Protein AF-A0A4D9CPM8-F1 (afdb_monomer_lite)

InterPro domains:
  IPR004125 Signal recognition particle, SRP54 subunit, M-domain [PF02978] (71-171)
  IPR036891 Signal recognition particle, SRP54 subunit, M-domain superfamily [G3DSA:1.10.260.30] (51-169)
  IPR036891 Signal recognition particle, SRP54 subunit, M-domain superfamily [SSF47446] (56-167)

Secondary structure (DSSP, 8-state):
----------------------------------PPP-----HHHHHHHHHHHHHHHHHHHHHHHHHHHHHHH-S---HHHHHHHHHSTT-THHHHHTTSTTSPP--HHHHHHHHHHHHHTS-HHHHH-GGG--HHHHHHHHHHHT--HHHHHHHHHHHHHHHHHHHHHHHHHHTTPPPPSSHHHHHHHHHH-TTS--HHHHHHHHHHHHHHHHT----

Sequence (219 aa):
MPQGHNMSLMLSLRCNIRTSLLFNRPHLLTQLATAPPLVRHSTVWRVVQNAIQERRASKEEEQFQAELARLASMTRYDLRNFKEAVDKPGNSWFSWVNKVPGVRSMPEVQVGERYRKILGAFTEEELAHPEKIKSREKQRVATQSGESIQEINLLLGLYENSQALHKWVRRRVADKKEMPKTQSECQVLMMGDPAGVSVGAMQQKQQKRALKKGNRLPF

Organism: NCBI:txid1027361

Foldseek 3Di:
DDDDDDDDDDDDDDDDDDDDDDDDDDDDPPPPPPPDPPPCPDPVNVVVVVVVVVVVQVVLLVLVVVVLVVLQPDPDAFLVNVLVLLVDPPRCLLVVLCVPPPDPNDDSVVLSVLLNLLSVQDDPVCRRPVVPCDDVNLVSSCVRSVHDSVSVVSSVVSSVVVRLLSVQSNVCVVVVHDDDSDPVSSVVVQCPDPPGPHPVVVVVVVVVVVVVVVPPPDD

pLDDT: mean 74.13, std 18.56, range [30.02, 97.0]

Structure (mmCIF, N/CA/C/O backbone):
data_AF-A0A4D9CPM8-F1
#
_entry.id   AF-A0A4D9CPM8-F1
#
loop_
_atom_site.group_PDB
_atom_site.id
_atom_site.type_symbol
_atom_site.label_atom_id
_atom_site.label_alt_id
_atom_site.label_comp_id
_atom_site.label_asym_id
_atom_site.label_entity_id
_atom_site.label_seq_id
_atom_site.pdbx_PDB_ins_code
_atom_site.Cartn_x
_atom_site.Cartn_y
_atom_site.Cartn_z
_atom_site.occupancy
_atom_site.B_iso_or_equiv
_atom_site.auth_seq_id
_atom_site.auth_comp_id
_atom_site.auth_asym_id
_atom_site.auth_atom_id
_atom_site.pdbx_PDB_model_num
ATOM 1 N N . MET A 1 1 ? 3.406 60.486 63.558 1.00 30.02 1 MET A N 1
ATOM 2 C CA . MET A 1 1 ? 4.659 59.762 63.254 1.00 30.02 1 MET A CA 1
ATOM 3 C C . MET A 1 1 ? 4.405 58.869 62.042 1.00 30.02 1 MET A C 1
ATOM 5 O O . MET A 1 1 ? 3.299 58.354 61.947 1.00 30.02 1 MET A O 1
ATOM 9 N N . PRO A 1 2 ? 5.346 58.830 61.086 1.00 54.66 2 PRO A N 1
ATOM 10 C CA . PRO A 1 2 ? 5.147 58.634 59.641 1.00 54.66 2 PRO A CA 1
ATOM 11 C C . PRO A 1 2 ? 5.378 57.146 59.265 1.00 54.66 2 PRO A C 1
ATOM 13 O O . PRO A 1 2 ? 5.575 56.346 60.167 1.00 54.66 2 PRO A O 1
ATOM 16 N N . GLN A 1 3 ? 5.319 56.617 58.041 1.00 47.12 3 GLN A N 1
ATOM 17 C CA . GLN A 1 3 ? 5.868 56.964 56.718 1.00 47.12 3 GLN A CA 1
ATOM 18 C C . GLN A 1 3 ? 5.138 56.041 55.700 1.00 47.12 3 GLN A C 1
ATOM 20 O O . GLN A 1 3 ? 4.682 54.975 56.092 1.00 47.12 3 GLN A O 1
ATOM 25 N N . GLY A 1 4 ? 4.964 56.297 54.406 1.00 44.66 4 GLY A N 1
ATOM 26 C CA . GLY A 1 4 ? 5.545 57.272 53.498 1.00 44.66 4 GLY A CA 1
ATOM 27 C C . GLY A 1 4 ? 5.849 56.586 52.154 1.00 44.66 4 GLY A C 1
ATOM 28 O O . GLY A 1 4 ? 6.493 55.545 52.159 1.00 44.66 4 GLY A O 1
ATOM 29 N N . HIS A 1 5 ? 5.463 57.258 51.056 1.00 49.66 5 HIS A N 1
ATOM 30 C CA . HIS A 1 5 ? 6.074 57.214 49.710 1.00 49.66 5 HIS A CA 1
ATOM 31 C C . HIS A 1 5 ? 5.817 55.953 48.863 1.00 49.66 5 HIS A C 1
ATOM 33 O O . HIS A 1 5 ? 5.781 54.848 49.376 1.00 49.66 5 HIS A O 1
ATOM 39 N N . ASN A 1 6 ? 5.690 55.970 47.537 1.00 45.69 6 ASN A N 1
ATOM 40 C CA . ASN A 1 6 ? 5.734 56.935 46.420 1.00 45.69 6 ASN A CA 1
ATOM 41 C C . ASN A 1 6 ? 5.470 56.036 45.172 1.00 45.69 6 ASN A C 1
ATOM 43 O O . ASN A 1 6 ? 5.743 54.844 45.244 1.00 45.69 6 ASN A O 1
ATOM 47 N N . MET A 1 7 ? 5.039 56.419 43.972 1.00 43.75 7 MET A N 1
ATOM 48 C CA . MET A 1 7 ? 4.692 57.672 43.310 1.00 43.75 7 MET A CA 1
ATOM 49 C C . MET A 1 7 ? 4.151 57.311 41.912 1.00 43.75 7 MET A C 1
ATOM 51 O O . MET A 1 7 ? 4.668 56.403 41.271 1.00 43.75 7 MET A O 1
ATOM 55 N N . SER A 1 8 ? 3.170 58.100 41.466 1.00 44.22 8 SER A N 1
ATOM 56 C CA . SER A 1 8 ? 3.025 58.723 40.135 1.00 44.22 8 SER A CA 1
ATOM 57 C C . SER A 1 8 ? 2.973 57.823 38.890 1.00 44.22 8 SER A C 1
ATOM 59 O O . SER A 1 8 ? 3.970 57.241 38.483 1.00 44.22 8 SER A O 1
ATOM 61 N N . LEU A 1 9 ? 1.806 57.636 38.255 1.00 41.62 9 LEU A N 1
ATOM 62 C CA . LEU A 1 9 ? 1.112 58.592 37.357 1.00 41.62 9 LEU A CA 1
ATOM 63 C C . LEU A 1 9 ? 2.018 59.030 36.192 1.00 41.62 9 LEU A C 1
ATOM 65 O O . LEU A 1 9 ? 2.990 59.744 36.400 1.00 41.62 9 LEU A O 1
ATOM 69 N N . MET A 1 10 ? 1.827 58.474 34.992 1.00 42.19 10 MET A N 1
ATOM 70 C CA . MET A 1 10 ? 0.771 58.775 34.001 1.00 42.19 10 MET A CA 1
ATOM 71 C C . MET A 1 10 ? 1.206 59.851 32.990 1.00 42.19 10 MET A C 1
ATOM 73 O O . MET A 1 10 ? 1.758 60.881 33.349 1.00 42.19 10 MET A O 1
ATOM 77 N N . LEU A 1 11 ? 0.793 59.596 31.743 1.00 38.25 11 LEU A N 1
ATOM 78 C CA . LEU A 1 11 ? 0.485 60.554 30.671 1.00 38.25 11 LEU A CA 1
ATOM 79 C C . LEU A 1 11 ? 1.642 61.115 29.819 1.00 38.25 11 LEU A C 1
ATOM 81 O O . LEU A 1 11 ? 2.151 62.208 30.012 1.00 38.25 11 LEU A O 1
ATOM 85 N N . SER A 1 12 ? 1.966 60.354 28.772 1.00 40.72 12 SER A N 1
ATOM 86 C CA . SER A 1 12 ? 1.540 60.631 27.387 1.00 40.72 12 SER A CA 1
ATOM 87 C C . SER A 1 12 ? 1.539 62.084 26.857 1.00 40.72 12 SER A C 1
ATOM 89 O O . SER A 1 12 ? 0.665 62.877 27.193 1.00 40.72 12 SER A O 1
ATOM 91 N N . LEU A 1 13 ? 2.364 62.264 25.811 1.00 42.62 13 LEU A N 1
ATOM 92 C CA . LEU A 1 13 ? 2.165 63.059 24.581 1.00 42.62 13 LEU A CA 1
ATOM 93 C C . LEU A 1 13 ? 2.026 64.592 24.697 1.00 42.62 13 LEU A C 1
ATOM 95 O O . LEU A 1 13 ? 0.961 65.102 25.027 1.00 42.62 13 LEU A O 1
ATOM 99 N N . ARG A 1 14 ? 3.006 65.321 24.133 1.00 36.75 14 ARG A N 1
ATOM 100 C CA . ARG A 1 14 ? 2.835 66.069 22.866 1.00 36.75 14 ARG A CA 1
ATOM 101 C C . ARG A 1 14 ? 4.127 66.736 22.365 1.00 36.75 14 ARG A C 1
ATOM 103 O O . ARG A 1 14 ? 5.020 67.099 23.115 1.00 36.75 14 ARG A O 1
ATOM 110 N N . CYS A 1 15 ? 4.147 66.837 21.040 1.00 40.94 15 CYS A N 1
ATOM 111 C CA . CYS A 1 15 ? 5.115 67.396 20.102 1.00 40.94 15 CYS A CA 1
ATOM 112 C C . CYS A 1 15 ? 5.534 68.852 20.391 1.00 40.94 15 CYS A C 1
ATOM 114 O O . CYS A 1 15 ? 4.666 69.662 20.707 1.00 40.94 15 CYS A O 1
ATOM 116 N N . ASN A 1 16 ? 6.801 69.218 20.134 1.00 35.59 16 ASN A N 1
ATOM 117 C CA . ASN A 1 16 ? 7.083 70.445 19.382 1.00 35.59 16 ASN A CA 1
ATOM 118 C C . ASN A 1 16 ? 8.473 70.481 18.720 1.00 35.59 16 ASN A C 1
ATOM 120 O O . ASN A 1 16 ? 9.444 69.889 19.180 1.00 35.59 16 ASN A O 1
ATOM 124 N N . ILE A 1 17 ? 8.488 71.195 17.603 1.00 47.19 17 ILE A N 1
ATOM 125 C CA . ILE A 1 17 ? 9.498 71.368 16.557 1.00 47.19 17 ILE A CA 1
ATOM 126 C C . ILE A 1 17 ? 10.567 72.381 16.992 1.00 47.19 17 ILE A C 1
ATOM 128 O O . ILE A 1 17 ? 10.174 73.404 17.546 1.00 47.19 17 ILE A O 1
ATOM 132 N N . ARG A 1 18 ? 11.854 72.184 16.631 1.00 42.06 18 ARG A N 1
ATOM 133 C CA . ARG A 1 18 ? 12.715 73.182 15.931 1.00 42.06 18 ARG A CA 1
ATOM 134 C C . ARG A 1 18 ? 14.215 72.829 15.889 1.00 42.06 18 ARG A C 1
ATOM 136 O O . ARG A 1 18 ? 14.782 72.557 16.932 1.00 42.06 18 ARG A O 1
ATOM 143 N N . THR A 1 19 ? 14.799 72.978 14.682 1.00 38.88 19 THR A N 1
ATOM 144 C CA . THR A 1 19 ? 16.178 73.437 14.322 1.00 38.88 19 THR A CA 1
ATOM 145 C C . THR A 1 19 ? 17.381 72.768 15.016 1.00 38.88 19 THR A C 1
ATOM 147 O O . THR A 1 19 ? 17.403 72.612 16.217 1.00 38.88 19 THR A O 1
ATOM 150 N N . SER A 1 20 ? 18.483 72.393 14.367 1.00 39.19 20 SER A N 1
ATOM 151 C CA . SER A 1 20 ? 19.199 73.042 13.268 1.00 39.19 20 SER A CA 1
ATOM 152 C C . SER A 1 20 ? 20.460 72.232 12.934 1.00 39.19 20 SER A C 1
ATOM 154 O O . SER A 1 20 ? 21.109 71.724 13.839 1.00 39.19 20 SER A O 1
ATOM 156 N N . LEU A 1 21 ? 20.845 72.290 11.657 1.00 41.41 21 LEU A N 1
ATOM 157 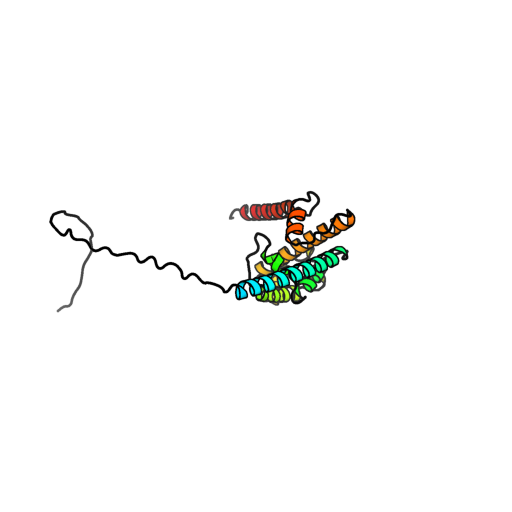C CA . LEU A 1 21 ? 22.222 72.401 11.161 1.00 41.41 21 LEU A CA 1
ATOM 158 C C . LEU A 1 21 ? 23.184 71.198 11.260 1.00 41.41 21 LEU A C 1
ATOM 160 O O . LEU A 1 21 ? 23.615 70.776 12.321 1.00 41.41 21 LEU A O 1
ATOM 164 N N . LEU A 1 22 ? 23.648 70.843 10.053 1.00 46.34 22 LEU A N 1
ATOM 165 C CA . LEU A 1 22 ? 25.004 70.411 9.712 1.00 46.34 22 LEU A CA 1
ATOM 166 C C . LEU A 1 22 ? 25.445 69.057 10.270 1.00 46.34 22 LEU A C 1
ATOM 168 O O . LEU A 1 22 ? 25.995 68.979 11.355 1.00 46.34 22 LEU A O 1
ATOM 172 N N . PHE A 1 23 ? 25.380 68.026 9.427 1.00 42.72 23 PHE A N 1
ATOM 173 C CA . PHE A 1 23 ? 26.571 67.215 9.157 1.00 42.72 23 PHE A CA 1
ATOM 174 C C . PHE A 1 23 ? 26.381 66.445 7.848 1.00 42.72 23 PHE A C 1
ATOM 176 O O . PHE A 1 23 ? 25.859 65.336 7.802 1.00 42.72 23 PHE A O 1
ATOM 183 N N . ASN A 1 24 ? 26.788 67.071 6.747 1.00 49.12 24 ASN A N 1
ATOM 184 C CA . ASN A 1 24 ? 27.046 66.357 5.509 1.00 49.12 24 ASN A CA 1
ATOM 185 C C . ASN A 1 24 ? 28.526 65.962 5.520 1.00 49.12 24 ASN A C 1
ATOM 187 O O . ASN A 1 24 ? 29.374 66.826 5.311 1.00 49.12 24 ASN A O 1
ATOM 191 N N . ARG A 1 25 ? 28.837 64.685 5.785 1.00 52.06 25 ARG A N 1
ATOM 192 C CA . ARG A 1 25 ? 29.987 64.000 5.174 1.00 52.06 25 ARG A CA 1
ATOM 193 C C . ARG A 1 25 ? 29.849 62.465 5.229 1.00 52.06 25 ARG A C 1
ATOM 195 O O . ARG A 1 25 ? 29.306 61.936 6.195 1.00 52.06 25 ARG A O 1
ATOM 202 N N . PRO A 1 26 ? 30.318 61.761 4.182 1.00 60.53 26 PRO A N 1
ATOM 203 C CA . PRO A 1 26 ? 29.902 60.410 3.825 1.00 60.53 26 PRO A CA 1
ATOM 204 C C . PRO A 1 26 ? 30.835 59.344 4.407 1.00 60.53 26 PRO A C 1
ATOM 206 O O . PRO A 1 26 ? 32.045 59.541 4.482 1.00 60.53 26 PRO A O 1
ATOM 209 N N . HIS A 1 27 ? 30.293 58.172 4.721 1.00 48.44 27 HIS A N 1
ATOM 210 C CA . HIS A 1 27 ? 31.077 56.942 4.716 1.00 48.44 27 HIS A CA 1
ATOM 211 C C . HIS A 1 27 ? 30.243 55.833 4.079 1.00 48.44 27 HIS A C 1
ATOM 213 O O . HIS A 1 27 ? 29.175 55.448 4.549 1.00 48.44 27 HIS A O 1
ATOM 219 N N . LEU A 1 28 ? 30.746 55.387 2.934 1.00 50.03 28 LEU A N 1
ATOM 220 C CA . LEU A 1 28 ? 30.326 54.204 2.210 1.00 50.03 28 LEU A CA 1
ATOM 221 C C . LEU A 1 28 ? 30.452 52.996 3.142 1.00 50.03 28 LEU A C 1
ATOM 223 O O . LEU A 1 28 ? 31.549 52.484 3.352 1.00 50.03 28 LEU A O 1
ATOM 227 N N . LEU A 1 29 ? 29.333 52.519 3.684 1.00 47.38 29 LEU A N 1
ATOM 228 C CA . LEU A 1 29 ? 29.256 51.143 4.156 1.00 47.38 29 LEU A CA 1
ATOM 229 C C . LEU A 1 29 ? 28.999 50.265 2.938 1.00 47.38 29 LEU A C 1
ATOM 231 O O . LEU A 1 29 ? 27.865 49.973 2.564 1.00 47.38 29 LEU A O 1
ATOM 235 N N . THR A 1 30 ? 30.105 49.898 2.298 1.00 52.28 30 THR A N 1
ATOM 236 C CA . THR A 1 30 ? 30.219 48.779 1.372 1.00 52.28 30 THR A CA 1
ATOM 237 C C . THR A 1 30 ? 29.529 47.570 1.995 1.00 52.28 30 THR A C 1
ATOM 239 O O . THR A 1 30 ? 30.077 46.921 2.886 1.00 52.28 30 THR A O 1
ATOM 242 N N . GLN A 1 31 ? 28.313 47.260 1.543 1.00 53.75 31 GLN A N 1
ATOM 243 C CA . GLN A 1 31 ? 27.732 45.948 1.778 1.00 53.75 31 GLN A CA 1
ATOM 244 C C . GLN A 1 31 ? 28.576 44.957 0.978 1.00 53.75 31 GLN A C 1
ATOM 246 O O . GLN A 1 31 ? 28.406 44.803 -0.231 1.00 53.75 31 GLN A O 1
ATOM 251 N N . LEU A 1 32 ? 29.544 44.330 1.645 1.00 46.47 32 LEU A N 1
ATOM 252 C CA . LEU A 1 32 ? 30.203 43.139 1.136 1.00 46.47 32 LEU A CA 1
ATOM 253 C C . LEU A 1 32 ? 29.122 42.068 0.994 1.00 46.47 32 LEU A C 1
ATOM 255 O O . LEU A 1 32 ? 28.778 41.386 1.958 1.00 46.47 32 LEU A O 1
ATOM 259 N N . ALA A 1 33 ? 28.571 41.948 -0.212 1.00 53.03 33 ALA A N 1
ATOM 260 C CA . ALA A 1 33 ? 27.819 40.784 -0.633 1.00 53.03 33 ALA A CA 1
ATOM 261 C C . ALA A 1 33 ? 28.732 39.573 -0.433 1.00 53.03 33 ALA A C 1
ATOM 263 O O . ALA A 1 33 ? 29.631 39.308 -1.232 1.00 53.03 33 ALA A O 1
ATOM 264 N N . THR A 1 34 ? 28.557 38.868 0.682 1.00 56.06 34 THR A N 1
ATOM 265 C CA . THR A 1 34 ? 29.210 37.586 0.899 1.00 56.06 34 THR A CA 1
ATOM 266 C C . THR A 1 34 ? 28.533 36.634 -0.073 1.00 56.06 34 THR A C 1
ATOM 268 O O . THR A 1 34 ? 27.440 36.135 0.188 1.00 56.06 34 THR A O 1
ATOM 271 N N . ALA A 1 35 ? 29.119 36.482 -1.262 1.00 61.00 35 ALA A N 1
ATOM 272 C CA . ALA A 1 35 ? 28.649 35.510 -2.231 1.00 61.00 35 ALA A CA 1
ATOM 273 C C . ALA A 1 35 ? 28.580 34.145 -1.524 1.00 61.00 35 ALA A C 1
ATOM 275 O O . ALA A 1 35 ? 29.544 33.781 -0.838 1.00 61.00 35 ALA A O 1
ATOM 276 N N . PRO A 1 36 ? 27.461 33.404 -1.633 1.00 61.94 36 PRO A N 1
ATOM 277 C CA . PRO A 1 36 ? 27.375 32.083 -1.034 1.00 61.94 36 PRO A CA 1
ATOM 278 C C . PRO A 1 36 ? 28.537 31.236 -1.571 1.00 61.94 36 PRO A C 1
ATOM 280 O O . PRO A 1 36 ? 28.827 31.300 -2.772 1.00 61.94 36 PRO A O 1
ATOM 283 N N . PRO A 1 37 ? 29.240 30.478 -0.711 1.00 59.34 37 PRO A N 1
ATOM 284 C CA . PRO A 1 37 ? 30.393 29.706 -1.143 1.00 59.34 37 PRO A CA 1
ATOM 285 C C . PRO A 1 37 ? 29.967 28.756 -2.262 1.00 59.34 37 PRO A C 1
ATOM 287 O O . PRO A 1 37 ? 29.044 27.956 -2.103 1.00 59.34 37 PRO A O 1
ATOM 290 N N . LEU A 1 38 ? 30.639 28.854 -3.410 1.00 58.88 38 LEU A N 1
ATOM 291 C CA . LEU A 1 38 ? 30.445 27.929 -4.520 1.00 58.88 38 LEU A CA 1
ATOM 292 C C . LEU A 1 38 ? 30.963 26.557 -4.080 1.00 58.88 38 LEU A C 1
ATOM 294 O O . LEU A 1 38 ? 32.157 26.272 -4.187 1.00 58.88 38 LEU A O 1
ATOM 298 N N . VAL A 1 39 ? 30.073 25.706 -3.565 1.00 61.28 39 VAL A N 1
ATOM 299 C CA . VAL A 1 39 ? 30.388 24.312 -3.243 1.00 61.28 39 VAL A CA 1
ATOM 300 C C . VAL A 1 39 ? 30.665 23.583 -4.558 1.00 61.28 39 VAL A C 1
ATOM 302 O O . VAL A 1 39 ? 29.765 23.068 -5.221 1.00 61.28 39 VAL A O 1
ATOM 305 N N . ARG A 1 40 ? 31.933 23.565 -4.978 1.00 62.22 40 ARG A N 1
ATOM 306 C CA . ARG A 1 40 ? 32.402 22.751 -6.102 1.00 62.22 40 ARG A CA 1
ATOM 307 C C . ARG A 1 40 ? 32.423 21.291 -5.655 1.00 62.22 40 ARG A C 1
ATOM 309 O O . ARG A 1 40 ? 33.463 20.779 -5.250 1.00 62.22 40 ARG A O 1
ATOM 316 N N . HIS A 1 41 ? 31.280 20.610 -5.713 1.00 62.72 41 HIS A N 1
ATOM 317 C CA . HIS A 1 41 ? 31.285 19.150 -5.659 1.00 62.72 41 HIS A CA 1
ATOM 318 C C . HIS A 1 41 ? 32.173 18.647 -6.802 1.00 62.72 41 HIS A C 1
ATOM 320 O O . HIS A 1 41 ? 31.981 19.029 -7.958 1.00 62.72 41 HIS A O 1
ATOM 326 N N . SER A 1 42 ? 33.188 17.846 -6.478 1.00 73.75 42 SER A N 1
ATOM 327 C CA . SER A 1 42 ? 34.110 17.319 -7.482 1.00 73.75 42 SER A CA 1
ATOM 328 C C . SER A 1 42 ? 33.338 16.540 -8.552 1.00 73.75 42 SER A C 1
ATOM 330 O O . SER A 1 42 ? 32.334 15.882 -8.259 1.00 73.75 42 SER A O 1
ATOM 332 N N . THR A 1 43 ? 33.800 16.586 -9.805 1.00 78.31 43 THR A N 1
ATOM 333 C CA . THR A 1 43 ? 33.181 15.844 -10.918 1.00 78.31 43 THR A CA 1
ATOM 334 C C . THR A 1 43 ? 33.044 14.355 -10.584 1.00 78.31 43 THR A C 1
ATOM 336 O O . THR A 1 43 ? 32.038 13.743 -10.929 1.00 78.31 43 THR A O 1
ATOM 339 N N . VAL A 1 44 ? 33.998 13.805 -9.823 1.00 79.75 44 VAL A N 1
ATOM 340 C CA . VAL A 1 44 ? 33.973 12.432 -9.300 1.00 79.75 44 VAL A CA 1
ATOM 341 C C . VAL A 1 44 ? 32.813 12.216 -8.328 1.00 79.75 44 VAL A C 1
ATOM 343 O O . VAL A 1 44 ? 32.079 11.246 -8.479 1.00 79.75 44 VAL A O 1
ATOM 346 N N . TRP A 1 45 ? 32.587 13.123 -7.371 1.00 81.62 45 TRP A N 1
ATOM 347 C CA . TRP A 1 45 ? 31.467 13.003 -6.432 1.00 81.62 45 TRP A CA 1
ATOM 348 C C . TRP A 1 45 ? 30.121 13.036 -7.159 1.00 81.62 45 TRP A C 1
ATOM 350 O O . TRP A 1 45 ? 29.238 12.242 -6.850 1.00 81.62 45 TRP A O 1
ATOM 360 N N . ARG A 1 46 ? 29.987 13.883 -8.188 1.00 82.94 46 ARG A N 1
ATOM 361 C CA . ARG A 1 46 ? 28.789 13.926 -9.039 1.00 82.94 46 ARG A CA 1
ATOM 362 C C . ARG A 1 46 ? 28.580 12.624 -9.815 1.00 82.94 46 ARG A C 1
ATOM 364 O O . ARG A 1 46 ? 27.465 12.120 -9.838 1.00 82.94 46 ARG A O 1
ATOM 371 N N . VAL A 1 47 ? 29.631 12.061 -10.413 1.00 86.81 47 VAL A N 1
ATOM 372 C CA . VAL A 1 47 ? 29.551 10.767 -11.117 1.00 86.81 47 VAL A CA 1
ATOM 373 C C . VAL A 1 47 ? 29.157 9.647 -10.152 1.00 86.81 47 VAL A C 1
ATOM 375 O O . VAL A 1 47 ? 28.278 8.854 -10.469 1.00 86.81 47 VAL A O 1
ATOM 378 N N . VAL A 1 48 ? 29.743 9.612 -8.952 1.00 88.56 48 VAL A N 1
ATOM 379 C CA . VAL A 1 48 ? 29.395 8.626 -7.919 1.00 88.56 48 VAL A CA 1
ATOM 380 C C . VAL A 1 48 ? 27.946 8.792 -7.458 1.00 88.56 48 VAL A C 1
ATOM 382 O O . VAL A 1 48 ? 27.235 7.796 -7.351 1.00 88.56 48 VAL A O 1
ATOM 385 N N . GLN A 1 49 ? 27.475 10.021 -7.223 1.00 87.00 49 GLN A N 1
ATOM 386 C CA . GLN A 1 49 ? 26.070 10.268 -6.892 1.00 87.00 49 GLN A CA 1
ATOM 387 C C . GLN A 1 49 ? 25.145 9.808 -8.014 1.00 87.00 49 GLN A C 1
ATOM 389 O O . GLN A 1 49 ? 24.214 9.062 -7.735 1.00 87.00 49 GLN A O 1
ATOM 394 N N . ASN A 1 50 ? 25.423 10.180 -9.265 1.00 88.81 50 ASN A N 1
ATOM 395 C CA . ASN A 1 50 ? 24.620 9.756 -10.411 1.00 88.81 50 ASN A CA 1
ATOM 396 C C . ASN A 1 50 ? 24.568 8.228 -10.511 1.00 88.81 50 ASN A C 1
ATOM 398 O O . ASN A 1 50 ? 23.481 7.669 -10.575 1.00 88.81 50 ASN A O 1
ATOM 402 N N . ALA A 1 51 ? 25.707 7.542 -10.385 1.00 87.00 51 ALA A N 1
ATOM 403 C CA . ALA A 1 51 ? 25.756 6.082 -10.398 1.00 87.00 51 ALA A CA 1
ATOM 404 C C . ALA A 1 51 ? 24.981 5.443 -9.227 1.00 87.00 51 ALA A C 1
ATOM 406 O O . ALA A 1 51 ? 24.365 4.390 -9.388 1.00 87.00 51 ALA A O 1
ATOM 407 N N . ILE A 1 52 ? 24.988 6.054 -8.036 1.00 87.88 52 ILE A N 1
ATOM 408 C CA . ILE A 1 52 ? 24.175 5.596 -6.897 1.00 87.88 52 ILE A CA 1
ATOM 409 C C . ILE A 1 52 ? 22.683 5.808 -7.178 1.00 87.88 52 ILE A C 1
ATOM 411 O O . ILE A 1 52 ? 21.892 4.911 -6.892 1.00 87.88 52 ILE A O 1
ATOM 415 N N . GLN A 1 53 ? 22.296 6.962 -7.728 1.00 85.31 53 GLN A N 1
ATOM 416 C CA . GLN A 1 53 ? 20.903 7.272 -8.057 1.00 85.31 53 GLN A CA 1
ATOM 417 C C . GLN A 1 53 ? 20.374 6.367 -9.172 1.00 85.31 53 GLN A C 1
ATOM 419 O O . GLN A 1 53 ? 19.298 5.803 -9.023 1.00 85.31 53 GLN A O 1
ATOM 424 N N . GLU A 1 54 ? 21.148 6.144 -10.233 1.00 86.44 54 GLU A N 1
ATOM 425 C CA . GLU A 1 54 ? 20.803 5.227 -11.325 1.00 86.44 54 GLU A CA 1
ATOM 426 C C . GLU A 1 54 ? 20.602 3.799 -10.809 1.00 86.44 54 GLU A C 1
ATOM 428 O O . GLU A 1 54 ? 19.574 3.186 -11.078 1.00 86.44 54 GLU A O 1
ATOM 433 N N . ARG A 1 55 ? 21.518 3.287 -9.974 1.00 84.56 55 ARG A N 1
ATOM 434 C CA . ARG A 1 55 ? 21.363 1.956 -9.357 1.00 84.56 55 ARG A CA 1
ATOM 435 C C . ARG A 1 55 ? 20.132 1.856 -8.459 1.00 84.56 55 ARG A C 1
ATOM 437 O O . ARG A 1 55 ? 19.543 0.782 -8.370 1.00 84.56 55 ARG A O 1
ATOM 444 N N . ARG A 1 56 ? 19.772 2.930 -7.749 1.00 82.88 56 ARG A N 1
ATOM 445 C CA . ARG A 1 56 ? 18.545 2.974 -6.937 1.00 82.88 56 ARG A CA 1
ATOM 446 C C . ARG A 1 56 ? 17.311 2.971 -7.829 1.00 82.88 56 ARG A C 1
ATOM 448 O O . ARG A 1 56 ? 16.445 2.135 -7.616 1.00 82.88 56 ARG A O 1
ATOM 455 N N . ALA A 1 57 ? 17.289 3.809 -8.863 1.00 82.50 57 ALA A N 1
ATOM 456 C CA . ALA A 1 57 ? 16.194 3.889 -9.821 1.00 82.50 57 ALA A CA 1
ATOM 457 C C . ALA A 1 57 ? 15.950 2.549 -10.535 1.00 82.50 57 ALA A C 1
ATOM 459 O O . ALA A 1 57 ? 14.812 2.098 -10.595 1.00 82.50 57 ALA A O 1
ATOM 460 N N . SER A 1 58 ? 17.001 1.860 -10.997 1.00 84.44 58 SER A N 1
ATOM 461 C CA . SER A 1 58 ? 16.865 0.524 -11.599 1.00 84.44 58 SER A CA 1
ATOM 462 C C . SER A 1 58 ? 16.276 -0.499 -10.627 1.00 84.44 58 SER A C 1
ATOM 464 O O . SER A 1 58 ? 15.384 -1.253 -10.998 1.00 84.44 58 SER A O 1
ATOM 466 N N . LYS A 1 59 ? 16.723 -0.504 -9.365 1.00 85.12 59 LYS A N 1
ATOM 467 C CA . LYS A 1 59 ? 16.172 -1.407 -8.344 1.00 85.12 59 LYS A CA 1
ATOM 468 C C . LYS A 1 59 ? 14.715 -1.092 -8.016 1.00 85.12 59 LYS A C 1
ATOM 470 O O . LYS A 1 59 ? 13.926 -2.013 -7.841 1.00 85.12 59 LYS A O 1
ATOM 475 N N . GLU A 1 60 ? 14.363 0.187 -7.918 1.00 82.12 60 GLU A N 1
ATOM 476 C CA . GLU A 1 60 ? 12.982 0.624 -7.690 1.00 82.12 60 GLU A CA 1
ATOM 477 C C . GLU A 1 60 ? 12.066 0.176 -8.835 1.00 82.12 60 GLU A C 1
ATOM 479 O O . GLU A 1 60 ? 10.968 -0.315 -8.579 1.00 82.12 60 GLU A O 1
ATOM 484 N N . GLU A 1 61 ? 12.539 0.273 -10.077 1.00 84.25 61 GLU A N 1
ATOM 485 C CA . GLU A 1 61 ? 11.825 -0.181 -11.271 1.00 84.25 61 GLU A CA 1
ATOM 486 C C . GLU A 1 61 ? 11.608 -1.703 -11.273 1.00 84.25 61 GLU A C 1
ATOM 488 O O . GLU A 1 61 ? 10.491 -2.177 -11.482 1.00 84.25 61 GLU A O 1
ATOM 493 N N . GLU A 1 62 ? 12.651 -2.485 -10.982 1.00 87.56 62 GLU A N 1
ATOM 494 C CA . GLU A 1 62 ? 12.562 -3.948 -10.880 1.00 87.56 62 GLU A CA 1
ATOM 495 C C . GLU A 1 62 ? 11.577 -4.384 -9.786 1.00 87.56 62 GLU A C 1
ATOM 497 O O . GLU A 1 62 ? 10.737 -5.262 -10.002 1.00 87.56 62 GLU A O 1
ATOM 502 N N . GLN A 1 63 ? 11.642 -3.744 -8.615 1.00 85.12 63 GLN A N 1
ATOM 503 C CA . GLN A 1 63 ? 10.716 -3.997 -7.510 1.00 85.12 63 GLN A CA 1
ATOM 504 C C . GLN A 1 63 ? 9.278 -3.627 -7.879 1.00 85.12 63 GLN A C 1
ATOM 506 O O . GLN A 1 63 ? 8.345 -4.361 -7.549 1.00 85.12 63 GLN A O 1
ATOM 511 N N . PHE A 1 64 ? 9.095 -2.509 -8.579 1.00 85.31 64 PHE A N 1
ATOM 512 C CA . PHE A 1 64 ? 7.792 -2.061 -9.047 1.00 85.31 64 PHE A CA 1
ATOM 513 C C . PHE A 1 64 ? 7.183 -3.050 -10.049 1.00 85.31 64 PHE A C 1
ATOM 515 O O . PHE A 1 64 ? 6.024 -3.440 -9.900 1.00 85.31 64 PHE A O 1
ATOM 522 N N . GLN A 1 65 ? 7.973 -3.530 -11.011 1.00 88.38 65 GLN A N 1
ATOM 523 C CA . GLN A 1 65 ? 7.547 -4.557 -11.961 1.00 88.38 65 GLN A CA 1
ATOM 524 C C . GLN A 1 65 ? 7.173 -5.870 -11.273 1.00 88.38 65 GLN A C 1
ATOM 526 O O . GLN A 1 65 ? 6.121 -6.447 -11.563 1.00 88.38 65 GLN A O 1
ATOM 531 N N . ALA A 1 66 ? 7.996 -6.325 -10.327 1.00 88.62 66 ALA A N 1
ATOM 532 C CA . ALA A 1 66 ? 7.715 -7.531 -9.557 1.00 88.62 66 ALA A CA 1
ATOM 533 C C . ALA A 1 66 ? 6.401 -7.407 -8.768 1.00 88.62 66 ALA A C 1
ATOM 535 O O . ALA A 1 66 ? 5.597 -8.342 -8.734 1.00 88.62 66 ALA A O 1
ATOM 536 N N . GLU A 1 67 ? 6.146 -6.239 -8.177 1.00 85.75 67 GLU A N 1
ATOM 537 C CA . GLU A 1 67 ? 4.913 -5.975 -7.443 1.00 85.75 67 GLU A CA 1
ATOM 538 C C . GLU A 1 67 ? 3.694 -5.913 -8.371 1.00 85.75 67 GLU A C 1
ATOM 540 O O . GLU A 1 67 ? 2.664 -6.516 -8.072 1.00 85.75 67 GLU A O 1
ATOM 545 N N . LEU A 1 68 ? 3.798 -5.271 -9.536 1.00 88.25 68 LEU A N 1
ATOM 546 C CA . LEU A 1 68 ? 2.720 -5.264 -10.528 1.00 88.25 68 LEU A CA 1
ATOM 547 C C . LEU A 1 68 ? 2.386 -6.665 -11.038 1.00 88.25 68 LEU A C 1
ATOM 549 O O . LEU A 1 68 ? 1.208 -7.012 -11.138 1.00 88.25 68 LEU A O 1
ATOM 553 N N . ALA A 1 69 ? 3.398 -7.485 -11.322 1.00 89.75 69 ALA A N 1
ATOM 554 C CA . ALA A 1 69 ? 3.207 -8.874 -11.728 1.00 89.75 69 ALA A CA 1
ATOM 555 C C . ALA A 1 69 ? 2.524 -9.695 -10.619 1.00 89.75 69 ALA A C 1
ATOM 557 O O . ALA A 1 69 ? 1.623 -10.500 -10.879 1.00 89.75 69 ALA A O 1
ATOM 558 N N . ARG A 1 70 ? 2.893 -9.445 -9.357 1.00 89.88 70 ARG A N 1
ATOM 559 C CA . ARG A 1 70 ? 2.237 -10.044 -8.191 1.00 89.88 70 ARG A CA 1
ATOM 560 C C . ARG A 1 70 ? 0.770 -9.623 -8.093 1.00 89.88 70 ARG A C 1
ATOM 562 O O . ARG A 1 70 ? -0.095 -10.475 -7.917 1.00 89.88 70 ARG A O 1
ATOM 569 N N . LEU A 1 71 ? 0.468 -8.336 -8.251 1.00 89.31 71 LEU A N 1
ATOM 570 C CA . LEU A 1 71 ? -0.907 -7.831 -8.237 1.00 89.31 71 LEU A CA 1
ATOM 571 C C . LEU A 1 71 ? -1.737 -8.402 -9.396 1.00 89.31 71 LEU A C 1
ATOM 573 O O . LEU A 1 71 ? -2.900 -8.751 -9.201 1.00 89.31 71 LEU A O 1
ATOM 577 N N . ALA A 1 72 ? -1.144 -8.539 -10.581 1.00 90.19 72 ALA A N 1
ATOM 578 C CA . ALA A 1 72 ? -1.794 -9.105 -11.758 1.00 90.19 72 ALA A CA 1
ATOM 579 C C . ALA A 1 72 ? -2.204 -10.573 -11.569 1.00 90.19 72 ALA A C 1
ATOM 581 O O . ALA A 1 72 ? -3.290 -10.962 -12.005 1.00 90.19 72 ALA A O 1
ATOM 582 N N . SER A 1 73 ? -1.365 -11.380 -10.911 1.00 90.81 73 SER A N 1
ATOM 583 C CA . SER A 1 73 ? -1.642 -12.805 -10.682 1.00 90.81 73 SER A CA 1
ATOM 584 C C . SER A 1 73 ? -2.676 -13.052 -9.577 1.00 90.81 73 SER A C 1
ATOM 586 O O . SER A 1 73 ? -3.395 -14.053 -9.600 1.00 90.81 73 SER A O 1
ATOM 588 N N . MET A 1 74 ? -2.799 -12.134 -8.617 1.00 89.06 74 MET A N 1
ATOM 589 C CA . MET A 1 74 ? -3.718 -12.285 -7.491 1.00 89.06 74 MET A CA 1
ATOM 590 C C . MET A 1 74 ? -5.173 -12.041 -7.894 1.00 89.06 74 MET A C 1
ATOM 592 O O . MET A 1 74 ? -5.530 -10.998 -8.439 1.00 89.06 74 MET A O 1
ATOM 596 N N . THR A 1 75 ? -6.057 -12.980 -7.544 1.00 89.81 75 THR A N 1
ATOM 597 C CA . THR A 1 75 ? -7.500 -12.842 -7.811 1.00 89.81 75 THR A CA 1
ATOM 598 C C . THR A 1 75 ? -8.164 -11.840 -6.866 1.00 89.81 75 THR A C 1
ATOM 600 O O . THR A 1 75 ? -8.962 -11.008 -7.307 1.00 89.81 75 THR A O 1
ATOM 603 N N . ARG A 1 76 ? -7.815 -11.898 -5.579 1.00 88.88 76 ARG A N 1
ATOM 604 C CA . ARG A 1 76 ? -8.357 -11.055 -4.510 1.00 88.88 76 ARG A CA 1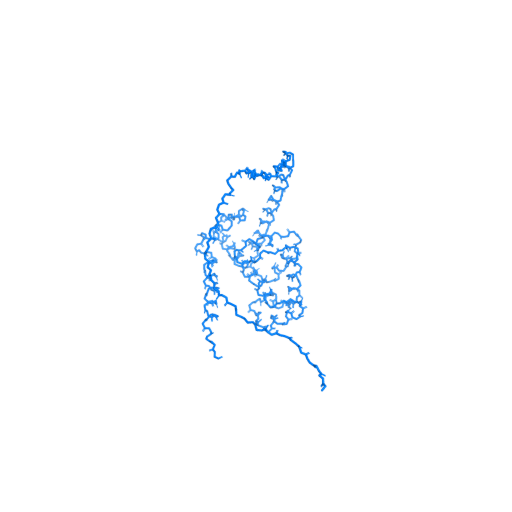
ATOM 605 C C . ARG A 1 76 ? -7.212 -10.342 -3.794 1.00 88.88 76 ARG A C 1
ATOM 607 O O . ARG A 1 76 ? -6.137 -10.916 -3.651 1.00 88.88 76 ARG A O 1
ATOM 614 N N . TYR A 1 77 ? -7.457 -9.100 -3.385 1.00 90.94 77 TYR A N 1
ATOM 615 C CA . TYR A 1 77 ? -6.501 -8.275 -2.656 1.00 90.94 77 TYR A CA 1
ATOM 616 C C . TYR A 1 77 ? -7.146 -7.772 -1.367 1.00 90.94 77 TYR A C 1
ATOM 618 O O . TYR A 1 77 ? -8.018 -6.898 -1.412 1.00 90.94 77 TYR A O 1
ATOM 626 N N . ASP A 1 78 ? -6.716 -8.359 -0.250 1.00 93.62 78 ASP A N 1
ATOM 627 C CA . ASP A 1 78 ? -7.200 -8.066 1.100 1.00 93.62 78 ASP A CA 1
ATOM 628 C C . ASP A 1 78 ? -6.099 -7.415 1.957 1.00 93.62 78 ASP A C 1
ATOM 630 O O . ASP A 1 78 ? -4.937 -7.288 1.549 1.00 93.62 78 ASP A O 1
ATOM 634 N N . LEU A 1 79 ? -6.441 -7.019 3.187 1.00 93.88 79 LEU A N 1
ATOM 635 C CA . LEU A 1 79 ? -5.516 -6.333 4.094 1.00 93.88 79 LEU A CA 1
ATOM 636 C C . LEU A 1 79 ? -4.347 -7.240 4.525 1.00 93.88 79 LEU A C 1
ATOM 638 O O . LEU A 1 79 ? -3.260 -6.749 4.824 1.00 93.88 79 LEU A O 1
ATOM 642 N N . ARG A 1 80 ? -4.518 -8.567 4.466 1.00 93.44 80 ARG A N 1
ATOM 643 C CA . ARG A 1 80 ? -3.429 -9.544 4.639 1.00 93.44 80 ARG A CA 1
ATOM 644 C C . ARG A 1 80 ? -2.351 -9.426 3.554 1.00 93.44 80 ARG A C 1
ATOM 646 O O . ARG A 1 80 ? -1.165 -9.436 3.874 1.00 93.44 80 ARG A O 1
ATOM 653 N N . ASN A 1 81 ? -2.739 -9.284 2.285 1.00 91.62 81 ASN A N 1
ATOM 654 C CA . ASN A 1 81 ? -1.780 -9.120 1.183 1.00 91.62 81 ASN A CA 1
ATOM 655 C C . ASN A 1 81 ? -1.051 -7.778 1.282 1.00 91.62 81 ASN A C 1
ATOM 657 O O . ASN A 1 81 ? 0.129 -7.681 0.948 1.00 91.62 81 ASN A O 1
ATOM 661 N N . PHE A 1 82 ? -1.760 -6.755 1.756 1.00 90.31 82 PHE A N 1
ATOM 662 C CA . PHE A 1 82 ? -1.175 -5.459 2.069 1.00 90.31 82 PHE A CA 1
ATOM 663 C C . PHE A 1 82 ? -0.173 -5.550 3.227 1.00 90.31 82 PHE A C 1
ATOM 665 O O . PHE A 1 82 ? 0.921 -5.002 3.133 1.00 90.31 82 PHE A O 1
ATOM 672 N N . LYS A 1 83 ? -0.493 -6.304 4.285 1.00 90.75 83 LYS A N 1
ATOM 673 C CA . LYS A 1 83 ? 0.429 -6.565 5.395 1.00 90.75 83 LYS A CA 1
ATOM 674 C C . LYS A 1 83 ? 1.705 -7.258 4.933 1.00 90.75 83 LYS A C 1
ATOM 676 O O . LYS A 1 83 ? 2.784 -6.822 5.307 1.00 90.75 83 LYS A O 1
ATOM 681 N N . GLU A 1 84 ? 1.601 -8.271 4.077 1.00 89.31 84 GLU A N 1
ATOM 682 C CA . GLU A 1 84 ? 2.777 -8.932 3.497 1.00 89.31 84 GLU A CA 1
ATOM 683 C C . GLU A 1 84 ? 3.649 -7.947 2.701 1.00 89.31 84 GLU A C 1
ATOM 685 O O . GLU A 1 84 ? 4.874 -7.983 2.792 1.00 89.31 84 GLU A O 1
ATOM 690 N N . ALA A 1 85 ? 3.027 -7.029 1.954 1.00 85.62 85 ALA A N 1
ATOM 691 C CA . ALA A 1 85 ? 3.750 -5.982 1.241 1.00 85.62 85 ALA A CA 1
ATOM 692 C C . ALA A 1 85 ? 4.469 -5.025 2.210 1.00 85.62 85 ALA A C 1
ATOM 694 O O . ALA A 1 85 ? 5.622 -4.681 1.972 1.00 85.62 85 ALA A O 1
ATOM 695 N N . VAL A 1 86 ? 3.835 -4.629 3.316 1.00 84.56 86 VAL A N 1
ATOM 696 C CA . VAL A 1 86 ? 4.465 -3.793 4.357 1.00 84.56 86 VAL A CA 1
ATOM 697 C C . VAL A 1 86 ? 5.584 -4.540 5.094 1.00 84.56 86 VAL A C 1
ATOM 699 O O . VAL A 1 86 ? 6.586 -3.936 5.471 1.00 84.56 86 VAL A O 1
ATOM 702 N N . ASP A 1 87 ? 5.436 -5.852 5.282 1.00 85.06 87 ASP A N 1
ATOM 703 C CA . ASP A 1 87 ? 6.404 -6.681 5.996 1.00 85.06 87 ASP A CA 1
ATOM 704 C C . ASP A 1 87 ? 7.687 -6.925 5.187 1.00 85.06 87 ASP A C 1
ATOM 706 O O . ASP A 1 87 ? 8.750 -7.099 5.788 1.00 85.06 87 ASP A O 1
ATOM 710 N N . LYS A 1 88 ? 7.619 -6.883 3.848 1.00 80.62 88 LYS A N 1
ATOM 711 C CA . LYS A 1 88 ? 8.777 -7.091 2.967 1.00 80.62 88 LYS A CA 1
ATOM 712 C C . LYS A 1 88 ? 9.829 -5.983 3.142 1.00 80.62 88 LYS A C 1
ATOM 714 O O . LYS A 1 88 ? 9.550 -4.818 2.845 1.00 80.62 88 LYS A O 1
ATOM 719 N N . PRO A 1 89 ? 11.058 -6.322 3.578 1.00 68.06 89 PRO A N 1
ATOM 720 C CA . PRO A 1 89 ? 12.124 -5.341 3.726 1.00 68.06 89 PRO A CA 1
ATOM 721 C C . PRO A 1 89 ? 12.519 -4.775 2.357 1.00 68.06 89 PRO A C 1
ATOM 723 O O . PRO A 1 89 ? 12.675 -5.515 1.388 1.00 68.06 89 PRO A O 1
ATOM 726 N N . GLY A 1 90 ? 12.682 -3.453 2.281 1.00 62.50 90 GLY A N 1
ATOM 727 C CA . GLY A 1 90 ? 13.046 -2.766 1.040 1.00 62.50 90 GLY A CA 1
ATOM 728 C C . GLY A 1 90 ? 11.902 -2.601 0.038 1.00 62.50 90 GLY A C 1
ATOM 729 O O . GLY A 1 90 ? 12.180 -2.310 -1.121 1.00 62.50 90 GLY A O 1
ATOM 730 N N . ASN A 1 91 ? 10.641 -2.789 0.448 1.00 62.78 91 ASN A N 1
ATOM 731 C CA . ASN A 1 91 ? 9.506 -2.534 -0.429 1.00 62.78 91 ASN A CA 1
ATOM 732 C C . ASN A 1 91 ? 9.297 -1.022 -0.645 1.00 62.78 91 ASN A C 1
ATOM 734 O O . ASN A 1 91 ? 8.943 -0.290 0.280 1.00 62.78 91 ASN A O 1
ATOM 738 N N . SER A 1 92 ? 9.444 -0.591 -1.899 1.00 61.09 92 SER A N 1
ATOM 739 C CA . SER A 1 92 ? 9.219 0.772 -2.410 1.00 61.09 92 SER A CA 1
ATOM 740 C C . SER A 1 92 ? 7.759 1.263 -2.284 1.00 61.09 92 SER A C 1
ATOM 742 O O . SER A 1 92 ? 7.417 2.380 -2.675 1.00 61.09 92 SER A O 1
ATOM 744 N N . TRP A 1 93 ? 6.860 0.467 -1.690 1.00 61.56 93 TRP A N 1
ATOM 745 C CA . TRP A 1 93 ? 5.481 0.878 -1.417 1.00 61.56 93 TRP A CA 1
ATOM 746 C C . TRP A 1 93 ? 5.395 2.171 -0.592 1.00 61.56 93 TRP A C 1
ATOM 748 O O . TRP A 1 93 ? 4.584 3.045 -0.895 1.00 61.56 93 TRP A O 1
ATOM 758 N N . PHE A 1 94 ? 6.246 2.338 0.423 1.00 58.41 94 PHE A N 1
ATOM 759 C CA . PHE A 1 94 ? 6.270 3.562 1.232 1.00 58.41 94 PHE A CA 1
ATOM 760 C C . PHE A 1 94 ? 6.774 4.777 0.444 1.00 58.41 94 PHE A C 1
ATOM 762 O O . PHE A 1 94 ? 6.198 5.860 0.566 1.00 58.41 94 PHE A O 1
ATOM 769 N N . SER A 1 95 ? 7.767 4.588 -0.429 1.00 63.19 95 SER A N 1
ATOM 770 C CA . SER A 1 95 ? 8.211 5.596 -1.399 1.00 63.19 95 SER A CA 1
ATOM 771 C C . SER A 1 95 ? 7.075 6.024 -2.342 1.00 63.19 95 SER A C 1
ATOM 773 O O . SER A 1 95 ? 6.924 7.211 -2.636 1.00 63.19 95 SER A O 1
ATOM 775 N N . TRP A 1 96 ? 6.198 5.096 -2.747 1.00 58.06 96 TRP A N 1
ATOM 776 C CA . TRP A 1 96 ? 4.987 5.419 -3.511 1.00 58.06 96 TRP A CA 1
ATOM 777 C C . TRP A 1 96 ? 3.954 6.186 -2.680 1.00 58.06 96 TRP A C 1
ATOM 779 O O . TRP A 1 96 ? 3.476 7.230 -3.121 1.00 58.06 96 TRP A O 1
ATOM 789 N N . VAL A 1 97 ? 3.652 5.722 -1.464 1.00 58.66 97 VAL A N 1
ATOM 790 C CA . VAL A 1 97 ? 2.707 6.370 -0.538 1.00 58.66 97 VAL A CA 1
ATOM 791 C C . VAL A 1 97 ? 3.111 7.811 -0.226 1.00 58.66 97 VAL A C 1
ATOM 793 O O . VAL A 1 97 ? 2.266 8.703 -0.251 1.00 58.66 97 VAL A O 1
ATOM 796 N N . ASN A 1 98 ? 4.401 8.057 0.001 1.00 60.03 98 ASN A N 1
ATOM 797 C CA . ASN A 1 98 ? 4.942 9.393 0.250 1.00 60.03 98 ASN A CA 1
ATOM 798 C C . ASN A 1 98 ? 4.828 10.330 -0.967 1.00 60.03 98 ASN A C 1
ATOM 800 O O . ASN A 1 98 ? 4.910 11.547 -0.811 1.00 60.03 98 ASN A O 1
ATOM 804 N N . LYS A 1 99 ? 4.626 9.780 -2.170 1.00 61.25 99 LYS A N 1
ATOM 805 C CA . LYS A 1 99 ? 4.410 10.525 -3.419 1.00 61.25 99 LYS A CA 1
ATOM 806 C C . LYS A 1 99 ? 2.923 10.653 -3.789 1.00 61.25 99 LYS A C 1
ATOM 808 O O . LYS A 1 99 ? 2.609 11.275 -4.803 1.00 61.25 99 LYS A O 1
ATOM 813 N N . VAL A 1 100 ? 1.996 10.103 -2.993 1.00 50.75 100 VAL A N 1
ATOM 814 C CA . VAL A 1 100 ? 0.549 10.297 -3.189 1.00 50.75 100 VAL A CA 1
ATOM 815 C C . VAL A 1 100 ? 0.159 11.712 -2.728 1.00 50.75 100 VAL A C 1
ATOM 817 O O . VAL A 1 100 ? 0.398 12.062 -1.567 1.00 50.75 100 VAL A O 1
ATOM 820 N N . PRO A 1 101 ? -0.471 12.541 -3.586 1.00 43.47 101 PRO A N 1
ATOM 821 C CA . PRO A 1 101 ? -0.886 13.887 -3.199 1.00 43.47 101 PRO A CA 1
ATOM 822 C C . PRO A 1 101 ? -1.892 13.830 -2.039 1.00 43.47 101 PRO A C 1
ATOM 824 O O . PRO A 1 101 ? -2.914 13.153 -2.123 1.00 43.47 101 PRO A O 1
ATOM 827 N N . GLY A 1 102 ? -1.601 14.550 -0.951 1.00 51.19 102 GLY A N 1
ATOM 828 C CA . GLY A 1 102 ? -2.441 14.604 0.255 1.00 51.19 102 GLY A CA 1
ATOM 829 C C . GLY A 1 102 ? -1.981 13.719 1.422 1.00 51.19 102 GLY A C 1
ATOM 830 O O . GLY A 1 102 ? -2.544 13.838 2.510 1.00 51.19 102 GLY A O 1
ATOM 831 N N . VAL A 1 103 ? -0.949 12.885 1.246 1.00 53.72 103 VAL A N 1
ATOM 832 C CA . VAL A 1 103 ? -0.279 12.172 2.349 1.00 53.72 103 VAL A CA 1
ATOM 833 C C . VAL A 1 103 ? 0.886 13.024 2.864 1.00 53.72 103 VAL A C 1
ATOM 835 O O . VAL A 1 103 ? 1.660 13.579 2.086 1.00 53.72 103 VAL A O 1
ATOM 838 N N . ARG A 1 104 ? 1.011 13.177 4.189 1.00 54.66 104 ARG A N 1
ATOM 839 C CA . ARG A 1 104 ? 2.131 13.911 4.799 1.00 54.66 104 ARG A CA 1
ATOM 840 C C . ARG A 1 104 ? 3.416 13.104 4.605 1.00 54.66 104 ARG A C 1
ATOM 842 O O . ARG A 1 104 ? 3.472 11.962 5.043 1.00 54.66 104 ARG A O 1
ATOM 849 N N . SER A 1 105 ? 4.440 13.713 4.004 1.00 54.31 105 SER A N 1
ATOM 850 C CA . SER A 1 105 ? 5.770 13.100 3.897 1.00 54.31 105 SER A CA 1
ATOM 851 C C . SER A 1 105 ? 6.308 12.790 5.297 1.00 54.31 105 SER A C 1
ATOM 853 O O . SER A 1 105 ? 6.363 13.674 6.159 1.00 54.31 105 SER A O 1
ATOM 855 N N . MET A 1 106 ? 6.644 11.525 5.540 1.00 57.78 106 MET A N 1
ATOM 856 C CA . MET A 1 106 ? 7.162 11.037 6.815 1.00 57.78 106 MET A CA 1
ATOM 857 C C . MET A 1 106 ? 8.406 10.166 6.585 1.00 57.78 106 MET A C 1
ATOM 859 O O . MET A 1 106 ? 8.511 9.512 5.544 1.00 57.78 106 MET A O 1
ATOM 863 N N . PRO A 1 107 ? 9.363 10.147 7.534 1.00 57.59 107 PRO A N 1
ATOM 864 C CA . PRO A 1 107 ? 10.581 9.354 7.404 1.00 57.59 107 PRO A CA 1
ATOM 865 C C . PRO A 1 107 ? 10.249 7.858 7.305 1.00 57.59 107 PRO A C 1
ATOM 867 O O . PRO A 1 107 ? 9.715 7.261 8.238 1.00 57.59 107 PRO A O 1
ATOM 870 N N . GLU A 1 108 ? 10.598 7.268 6.162 1.00 61.50 108 GLU A N 1
ATOM 871 C CA . GLU A 1 108 ? 10.170 5.949 5.672 1.00 61.50 108 GLU A CA 1
ATOM 872 C C . GLU A 1 108 ? 10.300 4.809 6.700 1.00 61.50 108 GLU A C 1
ATOM 874 O O . GLU A 1 108 ? 9.388 3.997 6.853 1.00 61.50 108 GLU A O 1
ATOM 879 N N . VAL A 1 109 ? 11.382 4.800 7.485 1.00 59.66 109 VAL A N 1
ATOM 880 C CA . VAL A 1 109 ? 11.671 3.735 8.462 1.00 59.66 109 VAL A CA 1
ATOM 881 C C . VAL A 1 109 ? 10.724 3.764 9.670 1.00 59.66 109 VAL A C 1
ATOM 883 O O . VAL A 1 109 ? 10.293 2.716 10.143 1.00 59.66 109 VAL A O 1
ATOM 886 N N . GLN A 1 110 ? 10.354 4.948 10.167 1.00 64.50 110 GLN A N 1
ATOM 887 C CA . GLN A 1 110 ? 9.484 5.058 11.351 1.00 64.50 110 GLN A CA 1
ATOM 888 C C . GLN A 1 110 ? 8.018 4.761 11.012 1.00 64.50 110 GLN A C 1
ATOM 890 O O . GLN A 1 110 ? 7.264 4.275 11.856 1.00 64.50 110 GLN A O 1
ATOM 895 N N . VAL A 1 111 ? 7.623 5.017 9.764 1.00 72.12 111 VAL A N 1
ATOM 896 C CA . VAL A 1 111 ? 6.267 4.757 9.271 1.00 72.12 111 VAL A CA 1
ATOM 897 C C . VAL A 1 111 ? 6.031 3.257 9.089 1.00 72.12 111 VAL A C 1
ATOM 899 O O . VAL A 1 111 ? 4.977 2.754 9.480 1.00 72.12 111 VAL A O 1
ATOM 902 N N . GLY A 1 112 ? 7.022 2.532 8.556 1.00 76.19 112 GLY A N 1
ATOM 903 C CA . GLY A 1 112 ? 6.934 1.084 8.355 1.00 76.19 112 GLY A CA 1
ATOM 904 C C . GLY A 1 112 ? 6.647 0.321 9.647 1.00 76.19 112 GLY A C 1
ATOM 905 O O . GLY A 1 112 ? 5.696 -0.459 9.709 1.00 76.19 112 GLY A O 1
ATOM 906 N N . GLU A 1 113 ? 7.402 0.610 10.710 1.00 82.31 113 GLU A N 1
ATOM 907 C CA . GLU A 1 113 ? 7.207 -0.042 12.010 1.00 82.31 113 GLU A CA 1
ATOM 908 C C . GLU A 1 113 ? 5.860 0.301 12.652 1.00 82.31 113 GLU A C 1
ATOM 910 O O . GLU A 1 113 ? 5.189 -0.575 13.202 1.00 82.31 113 GLU A O 1
ATOM 915 N N . ARG A 1 114 ? 5.414 1.557 12.542 1.00 85.62 114 ARG A N 1
ATOM 916 C CA . ARG A 1 114 ? 4.087 1.967 13.015 1.00 85.62 114 ARG A CA 1
ATOM 917 C C . ARG A 1 114 ? 2.981 1.179 12.321 1.00 85.62 114 ARG A C 1
ATOM 919 O O . ARG A 1 114 ? 2.083 0.650 12.975 1.00 85.62 114 ARG A O 1
ATOM 926 N N . TYR A 1 115 ? 3.039 1.075 10.998 1.00 87.69 115 TYR A N 1
ATOM 927 C CA . TYR A 1 115 ? 2.009 0.370 10.241 1.00 87.69 115 TYR A CA 1
ATOM 928 C C . TYR A 1 115 ? 2.052 -1.132 10.485 1.00 87.69 115 TYR A C 1
ATOM 930 O O . TYR A 1 115 ? 0.991 -1.743 10.590 1.00 87.69 115 TYR A O 1
ATOM 938 N N . ARG A 1 116 ? 3.238 -1.715 10.684 1.00 89.81 116 ARG A N 1
ATOM 939 C CA . ARG A 1 116 ? 3.374 -3.108 11.117 1.00 89.81 116 ARG A CA 1
ATOM 940 C C . ARG A 1 116 ? 2.705 -3.351 12.473 1.00 89.81 116 ARG A C 1
ATOM 942 O O . ARG A 1 116 ? 1.970 -4.327 12.606 1.00 89.81 116 ARG A O 1
ATOM 949 N N . LYS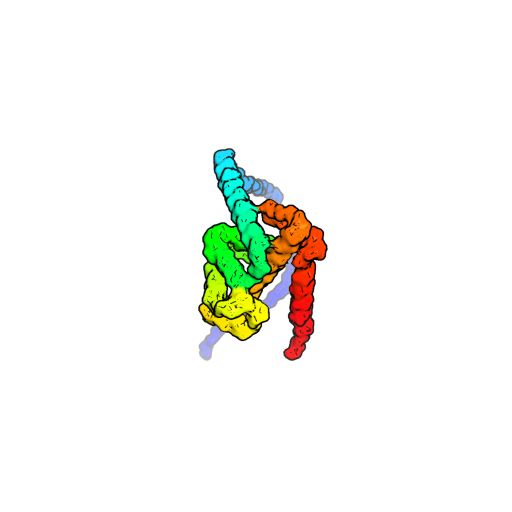 A 1 117 ? 2.874 -2.448 13.449 1.00 92.75 117 LYS A N 1
ATOM 950 C CA . LYS A 1 117 ? 2.182 -2.527 14.753 1.00 92.75 117 LYS A CA 1
ATOM 951 C C . LYS A 1 117 ? 0.663 -2.454 14.614 1.00 92.75 117 LYS A C 1
ATOM 953 O O . LYS A 1 117 ? -0.039 -3.270 15.203 1.00 92.75 117 LYS A O 1
ATOM 958 N N . ILE A 1 118 ? 0.153 -1.513 13.817 1.00 94.19 118 ILE A N 1
ATOM 959 C CA . ILE A 1 118 ? -1.292 -1.378 13.569 1.00 94.19 118 ILE A CA 1
ATOM 960 C C . ILE A 1 118 ? -1.840 -2.639 12.885 1.00 94.19 118 ILE A C 1
ATOM 962 O O . ILE A 1 118 ? -2.848 -3.191 13.321 1.00 94.19 118 ILE A O 1
ATOM 966 N N . LEU A 1 119 ? -1.163 -3.125 11.842 1.00 94.12 119 LEU A N 1
ATOM 967 C CA . LEU A 1 119 ? -1.562 -4.326 11.103 1.00 94.12 119 LEU A CA 1
ATOM 968 C C . LEU A 1 119 ? -1.499 -5.594 11.961 1.00 94.12 119 LEU A C 1
ATOM 970 O O . LEU A 1 119 ? -2.327 -6.480 11.781 1.00 94.12 119 LEU A O 1
ATOM 974 N N . GLY A 1 120 ? -0.559 -5.669 12.906 1.00 95.19 120 GLY A N 1
ATOM 975 C CA . GLY A 1 120 ? -0.460 -6.757 13.881 1.00 95.19 120 GLY A CA 1
ATOM 976 C C . GLY A 1 120 ? -1.523 -6.728 14.987 1.00 95.19 120 GLY A C 1
ATOM 977 O O . GLY A 1 120 ? -1.681 -7.720 15.690 1.00 95.19 120 GLY A O 1
ATOM 978 N N . ALA A 1 121 ? -2.258 -5.624 15.150 1.00 96.00 121 ALA A N 1
ATOM 979 C CA . ALA A 1 121 ? -3.339 -5.501 16.133 1.00 96.00 121 ALA A CA 1
ATOM 980 C C . ALA A 1 121 ? -4.731 -5.867 15.570 1.00 96.00 121 ALA A C 1
ATOM 982 O O . ALA A 1 121 ? -5.699 -6.005 16.329 1.00 96.00 121 ALA A O 1
ATOM 983 N N . PHE A 1 122 ? -4.852 -6.040 14.251 1.00 96.19 122 PHE A N 1
ATOM 984 C CA . PHE A 1 122 ? -6.057 -6.589 13.633 1.00 96.19 122 PHE A CA 1
ATOM 985 C C . PHE A 1 122 ? -6.141 -8.106 13.830 1.00 96.19 122 PHE A C 1
ATOM 987 O O . PHE A 1 122 ? -5.140 -8.812 13.898 1.00 96.19 122 PHE A O 1
ATOM 994 N N . THR A 1 123 ? -7.368 -8.601 13.914 1.00 95.75 123 THR A N 1
ATOM 995 C CA . THR A 1 123 ? -7.686 -10.029 13.896 1.00 95.75 123 THR A CA 1
ATOM 996 C C . THR A 1 123 ? -7.660 -10.564 12.468 1.00 95.75 123 THR A C 1
ATOM 998 O O . THR A 1 123 ? -7.801 -9.814 11.500 1.00 95.75 123 THR A O 1
ATOM 1001 N N . GLU A 1 124 ? -7.541 -11.882 12.319 1.00 93.94 124 GLU A N 1
ATOM 1002 C CA . GLU A 1 124 ? -7.491 -12.505 10.993 1.00 93.94 124 GLU A CA 1
ATOM 1003 C C . GLU A 1 124 ? -8.779 -12.328 10.185 1.00 93.94 124 GLU A C 1
ATOM 1005 O O . GLU A 1 124 ? -8.735 -12.173 8.963 1.00 93.94 124 GLU A O 1
ATOM 1010 N N . GLU A 1 125 ? -9.926 -12.268 10.863 1.00 93.81 125 GLU A N 1
ATOM 1011 C CA . GLU A 1 125 ? -11.204 -11.976 10.218 1.00 93.81 125 GLU A CA 1
ATOM 1012 C C . GLU A 1 125 ? -11.254 -10.547 9.666 1.00 93.81 125 GLU A C 1
ATOM 1014 O O . GLU A 1 125 ? -11.724 -10.336 8.548 1.00 93.81 125 GLU A O 1
ATOM 1019 N N . GLU A 1 126 ? -10.742 -9.563 10.412 1.00 94.50 126 GLU A N 1
ATOM 1020 C CA . GLU A 1 126 ? -10.662 -8.167 9.963 1.00 94.50 126 GLU A CA 1
ATOM 1021 C C . GLU A 1 126 ? -9.647 -7.999 8.822 1.00 94.50 126 GLU A C 1
ATOM 1023 O O . GLU A 1 126 ? -9.877 -7.205 7.910 1.00 94.50 126 GLU A O 1
ATOM 1028 N N . LEU A 1 127 ? -8.549 -8.766 8.832 1.00 94.25 127 LEU A N 1
ATOM 1029 C CA . LEU A 1 127 ? -7.556 -8.758 7.754 1.00 94.25 127 LEU A CA 1
ATOM 1030 C C . LEU A 1 127 ? -8.105 -9.339 6.440 1.00 94.25 127 LEU A C 1
ATOM 1032 O O . LEU A 1 127 ? -7.730 -8.871 5.362 1.00 94.25 127 LEU A O 1
ATOM 1036 N N . ALA A 1 128 ? -8.984 -10.341 6.517 1.00 93.38 128 ALA A N 1
ATOM 1037 C CA . ALA A 1 128 ? -9.667 -10.924 5.360 1.00 93.38 128 ALA A CA 1
ATOM 1038 C C . ALA A 1 128 ? -10.861 -10.078 4.879 1.00 93.38 128 ALA A C 1
ATOM 1040 O O . ALA A 1 128 ? -11.190 -10.078 3.691 1.00 93.38 128 ALA A O 1
ATOM 1041 N N . HIS A 1 129 ? -11.509 -9.353 5.796 1.00 92.81 129 HIS A N 1
ATOM 1042 C CA . HIS A 1 129 ? -12.726 -8.579 5.548 1.00 92.81 129 HIS A CA 1
ATOM 1043 C C . HIS A 1 129 ? -12.603 -7.129 6.041 1.00 92.81 129 HIS A C 1
ATOM 1045 O O . HIS A 1 129 ? -13.281 -6.733 7.001 1.00 92.81 129 HIS A O 1
ATOM 1051 N N . PRO A 1 130 ? -11.773 -6.298 5.385 1.00 91.56 130 PRO A N 1
ATOM 1052 C CA . PRO A 1 130 ? -11.545 -4.918 5.807 1.00 91.56 130 PRO A CA 1
ATOM 1053 C C . PRO A 1 130 ? -12.814 -4.048 5.779 1.00 91.56 130 PRO A C 1
ATOM 1055 O O . PRO A 1 130 ? -12.895 -3.045 6.486 1.00 91.56 130 PRO A O 1
ATOM 1058 N N . GLU A 1 131 ? -13.848 -4.439 5.029 1.00 89.44 131 GLU A N 1
ATOM 1059 C CA . GLU A 1 131 ? -15.170 -3.805 5.017 1.00 89.44 131 GLU A CA 1
ATOM 1060 C C . GLU A 1 131 ? -15.906 -3.863 6.366 1.00 89.44 131 GLU A C 1
ATOM 1062 O O . GLU A 1 131 ? -16.798 -3.048 6.621 1.00 89.44 131 GLU A O 1
ATOM 1067 N N . LYS A 1 132 ? -15.537 -4.804 7.243 1.00 92.19 132 LYS A N 1
ATOM 1068 C CA . LYS A 1 132 ? -16.131 -4.957 8.577 1.00 92.19 132 LYS A CA 1
ATOM 1069 C C . LYS A 1 132 ? -15.508 -4.022 9.617 1.00 92.19 132 LYS A C 1
ATOM 1071 O O . LYS A 1 132 ? -16.090 -3.856 10.686 1.00 92.19 132 LYS A O 1
ATOM 1076 N N . ILE A 1 133 ? -14.381 -3.372 9.309 1.00 93.81 133 ILE A N 1
ATOM 1077 C CA . ILE A 1 133 ? -13.656 -2.500 10.242 1.00 93.81 133 ILE A CA 1
ATOM 1078 C C . ILE A 1 133 ? -14.420 -1.179 10.428 1.00 93.81 133 ILE A C 1
ATOM 1080 O O . ILE A 1 133 ? -14.333 -0.250 9.615 1.00 93.81 133 ILE A O 1
ATOM 1084 N N . LYS A 1 134 ? -15.168 -1.070 11.530 1.00 94.56 134 LYS A N 1
ATOM 1085 C CA . LYS A 1 134 ? -15.938 0.125 11.903 1.00 94.56 134 LYS A CA 1
ATOM 1086 C C . LYS A 1 134 ? -15.244 0.870 13.047 1.00 94.56 134 LYS A C 1
ATOM 1088 O O . LYS A 1 134 ? -14.043 0.751 13.274 1.00 94.56 134 LYS A O 1
ATOM 1093 N N . SER A 1 135 ? -15.980 1.760 13.716 1.00 94.25 135 SER A N 1
ATOM 1094 C CA . SER A 1 135 ? -15.424 2.631 14.758 1.00 94.25 135 SER A CA 1
ATOM 1095 C C . SER A 1 135 ? -14.963 1.862 15.996 1.00 94.25 135 SER A C 1
ATOM 1097 O O . SER A 1 135 ? -13.963 2.243 16.596 1.00 94.25 135 SER A O 1
ATOM 1099 N N . ARG A 1 136 ? -15.679 0.798 16.378 1.00 95.56 136 ARG A N 1
ATOM 1100 C CA . ARG A 1 136 ? -15.371 0.002 17.573 1.00 95.56 136 ARG A CA 1
ATOM 1101 C C . ARG A 1 136 ? -14.046 -0.739 17.403 1.00 95.56 136 ARG A C 1
ATOM 1103 O O . ARG A 1 136 ? -13.195 -0.706 18.285 1.00 95.56 136 ARG A O 1
ATOM 1110 N N . GLU A 1 137 ? -13.852 -1.344 16.240 1.00 96.00 137 GLU A N 1
ATOM 1111 C CA . GLU A 1 137 ? -12.655 -2.10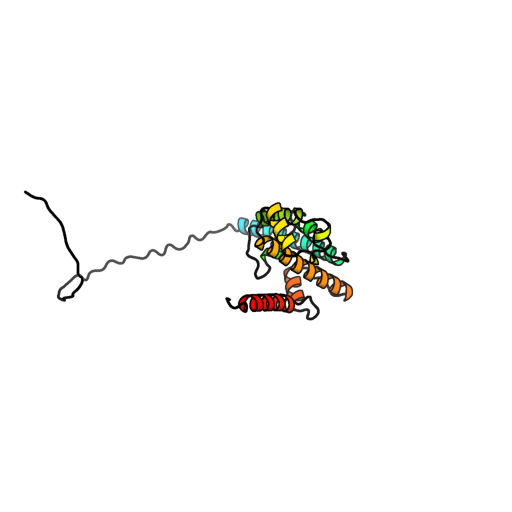4 15.887 1.00 96.00 137 GLU A CA 1
ATOM 1112 C C . GLU A 1 137 ? -11.444 -1.168 15.804 1.00 96.00 137 GLU A C 1
ATOM 1114 O O . GLU A 1 137 ? -10.395 -1.460 16.369 1.00 96.00 137 GLU A O 1
ATOM 1119 N N . LYS A 1 138 ? -11.612 0.026 15.214 1.00 96.12 138 LYS A N 1
ATOM 1120 C CA . LYS A 1 138 ? -10.560 1.059 15.182 1.00 96.12 138 LYS A CA 1
ATOM 1121 C C . LYS A 1 138 ? -10.135 1.523 16.574 1.00 96.12 138 LYS A C 1
ATOM 1123 O O . LYS A 1 138 ? -8.949 1.738 16.792 1.00 96.12 138 LYS A O 1
ATOM 1128 N N . GLN A 1 139 ? -11.075 1.680 17.508 1.00 96.88 139 GLN A N 1
ATOM 1129 C CA . GLN A 1 139 ? -10.756 2.031 18.898 1.00 96.88 139 GLN A CA 1
ATOM 1130 C C . GLN A 1 139 ? -9.978 0.910 19.593 1.00 96.88 139 GLN A C 1
ATOM 1132 O O . GLN A 1 139 ? -8.950 1.183 20.205 1.00 96.88 139 GLN A O 1
ATOM 1137 N N . ARG A 1 140 ? -10.406 -0.350 19.431 1.00 97.00 140 ARG A N 1
ATOM 1138 C CA . ARG A 1 140 ? -9.679 -1.516 19.961 1.00 97.00 140 ARG A CA 1
ATOM 1139 C C . ARG A 1 140 ? -8.242 -1.566 19.434 1.00 97.00 140 ARG A C 1
ATOM 1141 O O . ARG A 1 140 ? -7.305 -1.707 20.214 1.00 97.00 140 ARG A O 1
ATOM 1148 N N . VAL A 1 141 ? -8.070 -1.420 18.121 1.00 96.94 141 VAL A N 1
ATOM 1149 C CA . VAL A 1 141 ? -6.756 -1.443 17.463 1.00 96.94 141 VAL A CA 1
ATOM 1150 C C . VAL A 1 141 ? -5.883 -0.273 17.908 1.00 96.94 141 VAL A C 1
ATOM 1152 O O . VAL A 1 141 ? -4.686 -0.463 18.094 1.00 96.94 141 VAL A O 1
ATOM 1155 N N . ALA A 1 142 ? -6.454 0.911 18.142 1.00 96.75 142 ALA A N 1
ATOM 1156 C CA . ALA A 1 142 ? -5.718 2.053 18.689 1.00 96.75 142 ALA A CA 1
ATOM 1157 C C . ALA A 1 142 ? -5.161 1.743 20.085 1.00 96.75 142 ALA A C 1
ATOM 1159 O O . ALA A 1 142 ? -3.972 1.930 20.330 1.00 96.75 142 ALA A O 1
ATOM 1160 N N . THR A 1 143 ? -5.985 1.179 20.973 1.00 96.75 143 THR A N 1
ATOM 1161 C CA . THR A 1 143 ? -5.546 0.775 22.317 1.00 96.75 143 THR A CA 1
ATOM 1162 C C . THR A 1 143 ? -4.480 -0.320 22.271 1.00 96.75 143 THR A C 1
ATOM 1164 O O . THR A 1 143 ? -3.518 -0.263 23.028 1.00 96.75 143 THR A O 1
ATOM 1167 N N . GLN A 1 144 ? -4.619 -1.297 21.373 1.00 96.00 144 GLN A N 1
ATOM 1168 C CA . GLN A 1 144 ? -3.690 -2.426 21.276 1.00 96.00 144 GLN A CA 1
ATOM 1169 C C . GLN A 1 144 ? -2.361 -2.059 20.602 1.00 96.00 144 GLN A C 1
ATOM 1171 O O . GLN A 1 144 ? -1.315 -2.573 20.988 1.00 96.00 144 GLN A O 1
ATOM 1176 N N . SER A 1 145 ? -2.387 -1.186 19.594 1.00 94.69 145 SER A N 1
AT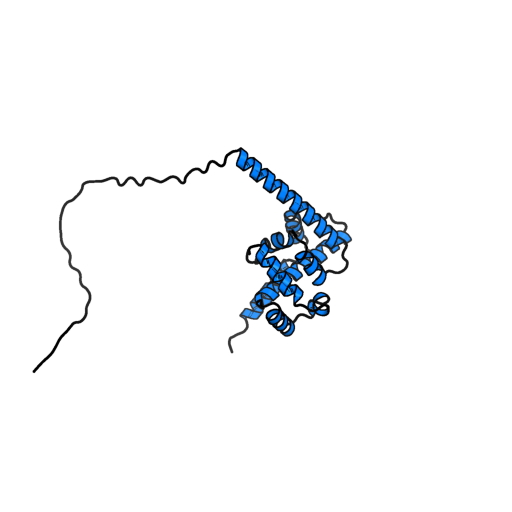OM 1177 C CA . SER A 1 145 ? -1.179 -0.757 18.874 1.00 94.69 145 SER A CA 1
ATOM 1178 C C . SER A 1 145 ? -0.465 0.427 19.538 1.00 94.69 145 SER A C 1
ATOM 1180 O O . SER A 1 145 ? 0.710 0.655 19.255 1.00 94.69 145 SER A O 1
ATOM 1182 N N . GLY A 1 146 ? -1.149 1.163 20.423 1.00 94.50 146 GLY A N 1
ATOM 1183 C CA . GLY A 1 146 ? -0.646 2.397 21.033 1.00 94.50 146 GLY A CA 1
ATOM 1184 C C . GLY A 1 146 ? -0.642 3.595 20.077 1.00 94.50 146 GLY A C 1
ATOM 1185 O O . GLY A 1 146 ? -0.035 4.618 20.381 1.00 94.50 146 GLY A O 1
ATOM 1186 N N . GLU A 1 147 ? -1.298 3.472 18.923 1.00 92.69 147 GLU A N 1
ATOM 1187 C CA . GLU A 1 147 ? -1.340 4.492 17.876 1.00 92.69 147 GLU A CA 1
ATOM 1188 C C . GLU A 1 147 ? -2.695 5.206 17.830 1.00 92.69 147 GLU A C 1
ATOM 1190 O O . GLU A 1 147 ? -3.721 4.715 18.304 1.00 92.69 147 GLU A O 1
ATOM 1195 N N . SER A 1 148 ? -2.716 6.398 17.233 1.00 92.31 148 SER A N 1
ATOM 1196 C CA . SER A 1 148 ? -3.943 7.193 17.146 1.00 92.31 148 SER A CA 1
ATOM 1197 C C . SER A 1 148 ? -4.932 6.646 16.104 1.00 92.31 148 SER A C 1
ATOM 1199 O O . SER A 1 148 ? -4.559 6.055 15.089 1.00 92.31 148 SER A O 1
ATOM 1201 N N . ILE A 1 149 ? -6.228 6.916 16.297 1.00 92.50 149 ILE A N 1
ATOM 1202 C CA . ILE A 1 149 ? -7.284 6.545 15.333 1.00 92.50 149 ILE A CA 1
ATOM 1203 C C . ILE A 1 149 ? -7.046 7.202 13.960 1.00 92.50 149 ILE A C 1
ATOM 1205 O O . ILE A 1 149 ? -7.452 6.678 12.920 1.00 92.50 149 ILE A O 1
ATOM 1209 N N . GLN A 1 150 ? -6.396 8.362 13.941 1.00 89.06 150 GLN A N 1
ATOM 1210 C CA . GLN A 1 150 ? -6.028 9.099 12.740 1.00 89.06 150 GLN A CA 1
ATOM 1211 C C . GLN A 1 150 ? -5.015 8.309 11.906 1.00 89.06 150 GLN A C 1
ATOM 1213 O O . GLN A 1 150 ? -5.228 8.155 10.705 1.00 89.06 150 GLN A O 1
ATOM 1218 N N . GLU A 1 151 ? -3.990 7.742 12.544 1.00 88.00 151 GLU A N 1
ATOM 1219 C CA . GLU A 1 151 ? -2.985 6.896 11.884 1.00 88.00 151 GLU A CA 1
ATOM 1220 C C . GLU A 1 151 ? -3.613 5.621 11.314 1.00 88.00 151 GLU A C 1
ATOM 1222 O O . GLU A 1 151 ? -3.336 5.237 10.180 1.00 88.00 151 GLU A O 1
ATOM 1227 N N . ILE A 1 152 ? -4.546 5.009 12.047 1.00 92.25 152 ILE A N 1
ATOM 1228 C CA . ILE A 1 152 ? -5.289 3.838 11.559 1.00 92.25 152 ILE A CA 1
ATOM 1229 C C . ILE A 1 152 ? -6.111 4.200 10.317 1.00 92.25 152 ILE A C 1
ATOM 1231 O O . ILE A 1 152 ? -6.134 3.456 9.338 1.00 92.25 152 ILE A O 1
ATOM 1235 N N . ASN A 1 153 ? -6.789 5.351 10.324 1.00 90.94 153 ASN A N 1
ATOM 1236 C CA . ASN A 1 153 ? -7.551 5.804 9.160 1.00 90.94 153 ASN A CA 1
ATOM 1237 C C . ASN A 1 153 ? -6.652 6.124 7.962 1.00 90.94 153 ASN A C 1
ATOM 1239 O O . ASN A 1 153 ? -7.056 5.849 6.833 1.00 90.94 153 ASN A O 1
ATOM 1243 N N . LEU A 1 154 ? -5.464 6.685 8.201 1.00 86.44 154 LEU A N 1
ATOM 1244 C CA . LEU A 1 154 ? -4.473 6.914 7.156 1.00 86.44 154 LEU A CA 1
ATOM 1245 C C . LEU A 1 154 ? -4.072 5.580 6.522 1.00 86.44 154 LEU A C 1
ATOM 1247 O O . LEU A 1 154 ? -4.229 5.425 5.315 1.00 86.44 154 LEU A O 1
ATOM 1251 N N . LEU A 1 155 ? -3.678 4.595 7.334 1.00 89.44 155 LEU A N 1
ATOM 1252 C CA . LEU A 1 155 ? -3.306 3.257 6.873 1.00 89.44 155 LEU A CA 1
ATOM 1253 C C . LEU A 1 155 ? -4.417 2.588 6.056 1.00 89.44 155 LEU A C 1
ATOM 1255 O O . LEU A 1 155 ? -4.156 2.060 4.977 1.00 89.44 155 LEU A O 1
ATOM 1259 N N . LEU A 1 156 ? -5.665 2.642 6.529 1.00 90.75 156 LEU A N 1
ATOM 1260 C CA . LEU A 1 156 ? -6.800 2.086 5.787 1.00 90.75 156 LEU A CA 1
ATOM 1261 C C . LEU A 1 156 ? -7.018 2.802 4.445 1.00 90.75 156 LEU A C 1
ATOM 1263 O O . LEU A 1 156 ? -7.365 2.153 3.463 1.00 90.75 156 LEU A O 1
ATOM 1267 N N . GLY A 1 157 ? -6.765 4.112 4.372 1.00 85.75 157 GLY A N 1
ATOM 1268 C CA . GLY A 1 157 ? -6.768 4.853 3.109 1.00 85.75 157 GLY A CA 1
ATOM 1269 C C . GLY A 1 157 ? -5.661 4.403 2.149 1.00 85.75 157 GLY A C 1
ATOM 1270 O O . GLY A 1 157 ? -5.900 4.272 0.951 1.00 85.75 157 GLY A O 1
ATOM 1271 N N . LEU A 1 158 ? -4.467 4.093 2.664 1.00 84.44 158 LEU A N 1
ATOM 1272 C CA . LEU A 1 158 ? -3.372 3.539 1.855 1.00 84.44 158 LEU A CA 1
ATOM 1273 C C . LEU A 1 158 ? -3.730 2.166 1.283 1.00 84.44 158 LEU A C 1
ATOM 1275 O O . LEU A 1 158 ? -3.456 1.891 0.114 1.00 84.44 158 LEU A O 1
ATOM 1279 N N . TYR A 1 159 ? -4.387 1.330 2.084 1.00 88.94 159 TYR A N 1
ATOM 1280 C CA . TYR A 1 159 ? -4.924 0.058 1.621 1.00 88.94 159 TYR A CA 1
ATOM 1281 C C . TYR A 1 159 ? -5.989 0.248 0.526 1.00 88.94 159 TYR A C 1
ATOM 1283 O O . TYR A 1 159 ? -5.915 -0.419 -0.505 1.00 88.94 159 TYR A O 1
ATOM 1291 N N . GLU A 1 160 ? -6.936 1.182 0.691 1.00 87.06 160 GLU A N 1
ATOM 1292 C CA . GLU A 1 160 ? -7.943 1.490 -0.339 1.00 87.06 160 GLU A CA 1
ATOM 1293 C C . GLU A 1 160 ? -7.287 1.906 -1.673 1.00 87.06 160 GLU A C 1
ATOM 1295 O O . GLU A 1 160 ? -7.719 1.459 -2.739 1.00 87.06 160 GLU A O 1
ATOM 1300 N N . ASN A 1 161 ? -6.208 2.694 -1.623 1.00 83.00 161 ASN A N 1
ATOM 1301 C CA . ASN A 1 161 ? -5.431 3.079 -2.807 1.00 83.00 161 ASN A CA 1
ATOM 1302 C C . ASN A 1 161 ? -4.737 1.877 -3.463 1.00 83.00 161 ASN A C 1
ATOM 1304 O O . ASN A 1 161 ? -4.744 1.747 -4.688 1.00 83.00 161 ASN A O 1
ATOM 1308 N N . SER A 1 162 ? -4.173 0.971 -2.662 1.00 85.31 162 SER A N 1
ATOM 1309 C CA . SER A 1 162 ? -3.562 -0.265 -3.166 1.00 85.31 162 SER A CA 1
ATOM 1310 C C . SER A 1 162 ? -4.578 -1.195 -3.817 1.00 85.31 162 SER A C 1
ATOM 1312 O O . SER A 1 162 ? -4.359 -1.718 -4.908 1.00 85.31 162 SER A O 1
ATOM 1314 N N . GLN A 1 163 ? -5.751 -1.332 -3.203 1.00 88.19 163 GLN A N 1
ATOM 1315 C CA . GLN A 1 163 ? -6.840 -2.117 -3.765 1.00 88.19 163 GLN A CA 1
ATOM 1316 C C . GLN A 1 163 ? -7.351 -1.510 -5.083 1.00 88.19 163 GLN A C 1
ATOM 1318 O O . GLN A 1 163 ? -7.711 -2.239 -6.009 1.00 88.19 163 GLN A O 1
ATOM 1323 N N . ALA A 1 164 ? -7.387 -0.179 -5.189 1.00 84.81 164 ALA A N 1
ATOM 1324 C CA . ALA A 1 164 ? -7.726 0.508 -6.430 1.00 84.81 164 ALA A CA 1
ATOM 1325 C C . ALA A 1 164 ? -6.720 0.189 -7.549 1.00 84.81 164 ALA A C 1
ATOM 1327 O O . ALA A 1 164 ? -7.133 -0.144 -8.662 1.00 84.81 164 ALA A O 1
ATOM 1328 N N . LEU A 1 165 ? -5.421 0.220 -7.234 1.00 85.75 165 LEU A N 1
ATOM 1329 C CA . LEU A 1 165 ? -4.359 -0.179 -8.155 1.00 85.75 165 LEU A CA 1
ATOM 1330 C C . LEU A 1 165 ? -4.521 -1.640 -8.592 1.00 85.75 165 LEU A C 1
ATOM 1332 O O . LEU A 1 165 ? -4.530 -1.912 -9.788 1.00 85.75 165 LEU A O 1
ATOM 1336 N N . HIS A 1 166 ? -4.731 -2.570 -7.655 1.00 89.19 166 HIS A N 1
ATOM 1337 C CA . HIS A 1 166 ? -4.955 -3.990 -7.958 1.00 89.19 166 HIS A CA 1
ATOM 1338 C C . HIS A 1 166 ? -6.103 -4.203 -8.951 1.00 89.19 166 HIS A C 1
ATOM 1340 O O . HIS A 1 166 ? -5.938 -4.883 -9.965 1.00 89.19 166 HIS A O 1
ATOM 1346 N N . LYS A 1 167 ? -7.254 -3.570 -8.700 1.00 89.12 167 LYS A N 1
ATOM 1347 C CA . LYS A 1 167 ? -8.426 -3.647 -9.587 1.00 89.12 167 LYS A CA 1
ATOM 1348 C C . LYS A 1 167 ? -8.114 -3.128 -10.987 1.00 89.12 167 LYS A C 1
ATOM 1350 O O . LYS A 1 167 ? -8.500 -3.755 -11.972 1.00 89.12 167 LYS A O 1
ATOM 1355 N N . TRP A 1 168 ? -7.412 -2.003 -11.075 1.00 87.56 168 TRP A N 1
ATOM 1356 C CA . TRP A 1 168 ? -7.010 -1.412 -12.347 1.00 87.56 168 TRP A CA 1
ATOM 1357 C C . TRP A 1 168 ? -6.015 -2.297 -13.111 1.00 87.56 168 TRP A C 1
ATOM 1359 O O . TRP A 1 168 ? -6.216 -2.546 -14.299 1.00 87.56 168 TRP A O 1
ATOM 1369 N N . VAL A 1 169 ? -5.010 -2.856 -12.428 1.00 89.56 169 VAL A N 1
ATOM 1370 C CA . VAL A 1 169 ? -4.045 -3.801 -13.014 1.00 89.56 169 VAL A CA 1
ATOM 1371 C C . VAL A 1 169 ? -4.766 -5.027 -13.568 1.00 89.56 169 VAL A C 1
ATOM 1373 O O . VAL A 1 169 ? -4.603 -5.360 -14.740 1.00 89.56 169 VAL A O 1
ATOM 1376 N N . ARG A 1 170 ? -5.626 -5.671 -12.766 1.00 90.00 170 ARG A N 1
ATOM 1377 C CA . ARG A 1 170 ? -6.392 -6.841 -13.224 1.00 90.00 170 ARG A CA 1
ATOM 1378 C C . ARG A 1 170 ? -7.241 -6.526 -14.445 1.00 90.00 170 ARG A C 1
ATOM 1380 O O . ARG A 1 170 ? -7.346 -7.355 -15.346 1.00 90.00 170 ARG A O 1
ATOM 1387 N N . ARG A 1 171 ? -7.846 -5.338 -14.480 1.00 88.62 171 ARG A N 1
ATOM 1388 C CA . ARG A 1 171 ? -8.651 -4.923 -15.624 1.00 88.62 171 ARG A CA 1
ATOM 1389 C C . ARG A 1 171 ? -7.805 -4.800 -16.886 1.00 88.62 171 ARG A C 1
ATOM 1391 O O . ARG A 1 171 ? -8.218 -5.296 -17.924 1.00 88.62 171 ARG A O 1
ATOM 1398 N N . ARG A 1 172 ? -6.609 -4.223 -16.796 1.00 90.44 172 ARG A N 1
ATOM 1399 C CA . ARG A 1 172 ? -5.690 -4.122 -17.940 1.00 90.44 172 ARG A CA 1
ATOM 1400 C C . ARG A 1 172 ? -5.231 -5.460 -18.469 1.00 90.44 172 ARG A C 1
ATOM 1402 O O . ARG A 1 172 ? -5.203 -5.636 -19.681 1.00 90.44 172 ARG A O 1
ATOM 1409 N N . VAL A 1 173 ? -4.935 -6.394 -17.570 1.00 90.75 173 VAL A N 1
ATOM 1410 C CA . VAL A 1 173 ? -4.598 -7.772 -17.942 1.00 90.75 173 VAL A CA 1
ATOM 1411 C C . VAL A 1 173 ? -5.773 -8.427 -18.672 1.00 90.75 173 VAL A C 1
ATOM 1413 O O . VAL A 1 173 ? -5.572 -9.042 -19.715 1.00 90.75 173 VAL A O 1
ATOM 1416 N N . ALA A 1 174 ? -7.004 -8.244 -18.181 1.00 90.06 174 ALA A N 1
ATOM 1417 C CA . ALA A 1 174 ? -8.207 -8.747 -18.848 1.00 90.06 174 ALA A CA 1
ATOM 1418 C C . ALA A 1 174 ? -8.434 -8.099 -20.229 1.00 90.06 174 ALA A C 1
ATOM 1420 O O . ALA A 1 174 ? -8.784 -8.790 -21.183 1.00 90.06 174 ALA A O 1
ATOM 1421 N N . ASP A 1 175 ? -8.175 -6.795 -20.342 1.00 89.69 175 ASP A N 1
ATOM 1422 C CA . ASP A 1 175 ? -8.303 -6.016 -21.578 1.00 89.69 175 ASP A CA 1
ATOM 1423 C C . ASP A 1 175 ? -7.088 -6.188 -22.524 1.00 89.69 175 ASP A C 1
ATOM 1425 O O . ASP A 1 175 ? -7.062 -5.586 -23.596 1.00 89.69 175 ASP A O 1
ATOM 1429 N N . LYS A 1 176 ? -6.078 -6.994 -22.145 1.00 90.31 176 LYS A N 1
ATOM 1430 C CA . LYS A 1 176 ? -4.808 -7.212 -22.872 1.00 90.31 176 LYS A CA 1
ATOM 1431 C C . LYS A 1 176 ? -4.044 -5.919 -23.204 1.00 90.31 176 LYS A C 1
ATOM 1433 O O . LYS A 1 176 ? -3.368 -5.835 -24.228 1.00 90.31 176 LYS A O 1
ATOM 1438 N N . LYS A 1 177 ? -4.153 -4.907 -22.341 1.00 87.81 177 LYS A N 1
ATOM 1439 C CA . LYS A 1 177 ? -3.397 -3.650 -22.447 1.00 87.81 177 LYS A CA 1
ATOM 1440 C C . LYS A 1 177 ? -1.970 -3.836 -21.930 1.00 87.81 177 LYS A C 1
ATOM 1442 O O . LYS A 1 177 ? -1.717 -4.689 -21.079 1.00 87.81 177 LYS A O 1
ATOM 1447 N N . GLU A 1 178 ? -1.054 -2.997 -22.403 1.00 87.94 178 GLU A N 1
ATOM 1448 C CA . GLU A 1 178 ? 0.325 -2.995 -21.917 1.00 87.94 178 GLU A CA 1
ATOM 1449 C C . GLU A 1 178 ? 0.393 -2.607 -20.433 1.00 87.94 178 GLU A C 1
ATOM 1451 O O . GLU A 1 178 ? -0.313 -1.710 -19.953 1.00 87.94 178 GLU A O 1
ATOM 1456 N N . MET A 1 179 ? 1.244 -3.323 -19.698 1.00 88.94 179 MET A N 1
ATOM 1457 C CA . MET A 1 179 ? 1.534 -3.022 -18.303 1.00 88.94 179 MET A CA 1
ATOM 1458 C C . MET A 1 179 ? 2.524 -1.856 -18.230 1.00 88.94 179 MET A C 1
ATOM 1460 O O . MET A 1 179 ? 3.487 -1.841 -18.998 1.00 88.94 179 MET A O 1
ATOM 1464 N N . PRO A 1 180 ? 2.314 -0.890 -17.317 1.00 89.38 180 PRO A N 1
ATOM 1465 C CA . PRO A 1 180 ? 3.260 0.205 -17.142 1.00 89.38 180 PRO A CA 1
ATOM 1466 C C . PRO A 1 180 ? 4.617 -0.354 -16.732 1.00 89.38 180 PRO A C 1
ATOM 1468 O O . PRO A 1 180 ? 4.674 -1.236 -15.873 1.00 89.38 180 PRO A O 1
ATOM 1471 N N . LYS A 1 181 ? 5.689 0.182 -17.315 1.00 87.12 181 LYS A N 1
ATOM 1472 C CA . LYS A 1 181 ? 7.058 -0.158 -16.925 1.00 87.12 181 LYS A CA 1
ATOM 1473 C C . LYS A 1 181 ? 7.436 0.664 -15.702 1.00 87.12 181 LYS A C 1
ATOM 1475 O O . LYS A 1 181 ? 7.694 0.113 -14.637 1.00 87.12 181 LYS A O 1
ATOM 1480 N N . THR A 1 182 ? 7.271 1.978 -15.806 1.00 87.25 182 THR A N 1
ATOM 1481 C CA . THR A 1 182 ? 7.689 2.889 -14.738 1.00 87.25 182 THR A CA 1
ATOM 1482 C C . THR A 1 182 ? 6.550 3.308 -13.820 1.00 87.25 182 THR A C 1
ATOM 1484 O O . THR A 1 182 ? 5.372 3.338 -14.198 1.00 87.25 182 THR A O 1
ATOM 1487 N N . GLN A 1 183 ? 6.906 3.732 -12.606 1.00 79.00 183 GLN A N 1
ATOM 1488 C CA . GLN A 1 183 ? 5.960 4.331 -11.662 1.00 79.00 183 GLN A CA 1
ATOM 1489 C C . GLN A 1 183 ? 5.238 5.552 -12.264 1.00 79.00 183 GLN A C 1
ATOM 1491 O O . GLN A 1 183 ? 4.021 5.691 -12.121 1.00 79.00 183 GLN A O 1
ATOM 1496 N N . SER A 1 184 ? 5.974 6.448 -12.927 1.00 81.75 184 SER A N 1
ATOM 1497 C CA . SER A 1 184 ? 5.424 7.682 -13.506 1.00 81.75 184 SER A CA 1
ATOM 1498 C C . SER A 1 184 ? 4.449 7.384 -14.642 1.00 81.75 184 SER A C 1
ATOM 1500 O O . SER A 1 184 ? 3.365 7.961 -14.708 1.00 81.75 184 SER A O 1
ATOM 1502 N N . GLU A 1 185 ? 4.801 6.432 -15.504 1.00 86.19 185 GLU A N 1
ATOM 1503 C CA . GLU A 1 185 ? 3.923 5.950 -16.566 1.00 86.19 185 GLU A CA 1
ATOM 1504 C C . GLU A 1 185 ? 2.640 5.343 -15.989 1.00 86.19 185 GLU A C 1
ATOM 1506 O O . GLU A 1 185 ? 1.547 5.664 -16.452 1.00 86.19 185 GLU A O 1
ATOM 1511 N N . CYS A 1 186 ? 2.743 4.543 -14.921 1.00 84.81 186 CYS A N 1
ATOM 1512 C CA . CYS A 1 186 ? 1.577 4.009 -14.222 1.00 84.81 186 CYS A CA 1
ATOM 1513 C C . CYS A 1 186 ? 0.636 5.122 -13.747 1.00 84.81 186 CYS A C 1
ATOM 1515 O O . CYS A 1 186 ? -0.574 5.008 -13.930 1.00 84.81 186 CYS A O 1
ATOM 1517 N N . GLN A 1 187 ? 1.163 6.212 -13.180 1.00 79.94 187 GLN A N 1
ATOM 1518 C CA . GLN A 1 187 ? 0.345 7.343 -12.727 1.00 79.94 187 GLN A CA 1
ATOM 1519 C C . GLN A 1 187 ? -0.381 8.032 -13.887 1.00 79.94 187 GLN A C 1
ATOM 1521 O O . GLN A 1 187 ? -1.593 8.235 -13.810 1.00 79.94 187 GLN A O 1
ATOM 1526 N N . VAL A 1 188 ? 0.332 8.342 -14.974 1.00 83.38 188 VAL A N 1
ATOM 1527 C CA . VAL A 1 188 ? -0.252 8.958 -16.180 1.00 83.38 188 VAL A CA 1
ATOM 1528 C C . VAL A 1 188 ? -1.357 8.074 -16.746 1.00 83.38 188 VAL A C 1
ATOM 1530 O O . VAL A 1 188 ? -2.467 8.528 -17.022 1.00 83.38 188 VAL A O 1
ATOM 1533 N N . LEU A 1 189 ? -1.078 6.780 -16.850 1.00 85.25 189 LEU A N 1
ATOM 1534 C CA . LEU A 1 189 ? -2.011 5.805 -17.372 1.00 85.25 189 LEU A CA 1
ATOM 1535 C C . LEU A 1 189 ? -3.232 5.597 -16.462 1.00 85.25 189 LEU A C 1
ATOM 1537 O O . LEU A 1 189 ? -4.322 5.363 -16.975 1.00 85.25 189 LEU A O 1
ATOM 1541 N N . MET A 1 190 ? -3.079 5.679 -15.137 1.00 81.00 190 MET A N 1
ATOM 1542 C CA . MET A 1 190 ? -4.198 5.619 -14.189 1.00 81.00 190 MET A CA 1
ATOM 1543 C C . MET A 1 190 ? -5.086 6.865 -14.263 1.00 81.00 190 MET A C 1
ATOM 1545 O O . MET A 1 190 ? -6.298 6.749 -14.100 1.00 81.00 190 MET A O 1
ATOM 1549 N N . MET A 1 191 ? -4.505 8.043 -14.509 1.00 79.38 191 MET A N 1
ATOM 1550 C CA . MET A 1 191 ? -5.262 9.287 -14.687 1.00 79.38 191 MET A CA 1
ATOM 1551 C C . MET A 1 191 ? -6.000 9.333 -16.029 1.00 79.38 191 MET A C 1
ATOM 1553 O O . MET A 1 191 ? -7.097 9.882 -16.098 1.00 79.38 191 MET A O 1
ATOM 1557 N N . GLY A 1 192 ? -5.407 8.762 -17.080 1.00 75.75 192 GLY A N 1
ATOM 1558 C CA . GLY A 1 192 ? -5.956 8.783 -18.435 1.00 75.75 192 GLY A CA 1
ATOM 1559 C C . GLY A 1 192 ? -7.011 7.715 -18.739 1.00 75.75 192 GLY A C 1
ATOM 1560 O O . GLY A 1 192 ? -7.741 7.880 -19.709 1.00 75.75 192 GLY A O 1
ATOM 1561 N N . ASP A 1 193 ? -7.113 6.630 -17.960 1.00 72.50 193 ASP A N 1
ATOM 1562 C CA . ASP A 1 193 ? -8.087 5.554 -18.214 1.00 72.50 193 ASP A CA 1
ATOM 1563 C C . ASP A 1 193 ? -9.472 5.943 -17.644 1.00 72.50 193 ASP A C 1
ATOM 1565 O O . ASP A 1 193 ? -9.662 5.899 -16.423 1.00 72.50 193 ASP A O 1
ATOM 1569 N N . PRO A 1 194 ? -10.484 6.269 -18.476 1.00 62.97 194 PRO A N 1
ATOM 1570 C CA . PRO A 1 194 ? -11.828 6.603 -17.987 1.00 62.97 194 PRO A CA 1
ATOM 1571 C C . PRO A 1 194 ? -12.535 5.394 -17.352 1.00 62.97 194 PRO A C 1
ATOM 1573 O O . PRO A 1 194 ? -13.474 5.558 -16.577 1.00 62.97 194 PRO A O 1
ATOM 1576 N N . ALA A 1 195 ? -12.067 4.180 -17.664 1.00 58.88 195 ALA A N 1
ATOM 1577 C CA . ALA A 1 195 ? -12.519 2.921 -17.077 1.00 58.88 195 ALA A CA 1
ATOM 1578 C C . ALA A 1 195 ? -11.785 2.560 -15.768 1.00 58.88 195 ALA A C 1
ATOM 1580 O O . ALA A 1 195 ? -12.121 1.562 -15.125 1.00 58.88 195 ALA A O 1
ATOM 1581 N N . GLY A 1 196 ? -10.765 3.334 -15.379 1.00 53.78 196 GLY A N 1
ATOM 1582 C CA . GLY A 1 196 ? -9.994 3.108 -14.163 1.00 53.78 196 GLY A CA 1
ATOM 1583 C C . GLY A 1 196 ? -10.789 3.446 -12.906 1.00 53.78 196 GLY A C 1
ATOM 1584 O O . GLY A 1 196 ? -11.752 4.210 -12.951 1.00 53.78 196 GLY A O 1
ATOM 1585 N N . VAL A 1 197 ? -10.384 2.874 -11.765 1.00 56.34 197 VAL A N 1
ATOM 1586 C CA . VAL A 1 197 ? -10.895 3.240 -10.434 1.00 56.34 197 VAL A CA 1
ATOM 1587 C C . VAL A 1 197 ? -10.704 4.742 -10.278 1.00 56.34 197 VAL A C 1
ATOM 1589 O O . VAL A 1 197 ? -9.592 5.185 -10.001 1.00 56.34 197 VAL A O 1
ATOM 1592 N N . SER A 1 198 ? -11.736 5.533 -10.585 1.00 50.50 198 SER A N 1
ATOM 1593 C CA . SER A 1 198 ? -11.466 6.925 -10.902 1.00 50.50 198 SER A CA 1
ATOM 1594 C C . SER A 1 198 ? -10.973 7.618 -9.643 1.00 50.50 198 SER A C 1
ATOM 1596 O O . SER A 1 198 ? -11.660 7.697 -8.619 1.00 50.50 198 SER A O 1
ATOM 1598 N N . VAL A 1 199 ? -9.737 8.107 -9.716 1.00 51.62 199 VAL A N 1
ATOM 1599 C CA . VAL A 1 199 ? -9.156 8.966 -8.684 1.00 51.62 199 VAL A CA 1
ATOM 1600 C C . VAL A 1 199 ? -10.104 10.148 -8.463 1.00 51.62 199 VAL A C 1
ATOM 1602 O O . VAL A 1 199 ? -10.335 10.539 -7.329 1.00 51.62 199 VAL A O 1
ATOM 1605 N N . GLY A 1 200 ? -10.795 10.591 -9.525 1.00 51.66 200 GLY A N 1
ATOM 1606 C CA . GLY A 1 200 ? -11.933 11.504 -9.479 1.00 51.66 200 GLY A CA 1
ATOM 1607 C C . GLY A 1 200 ? -13.104 11.033 -8.608 1.00 51.66 200 GLY A C 1
ATOM 1608 O O . GLY A 1 200 ? -13.549 11.810 -7.781 1.00 51.66 200 GLY A O 1
ATOM 1609 N N . ALA A 1 201 ? -13.603 9.796 -8.697 1.00 53.19 201 ALA A N 1
ATOM 1610 C CA . ALA A 1 201 ? -14.677 9.312 -7.816 1.00 53.19 201 ALA A CA 1
ATOM 1611 C C . ALA A 1 201 ? -14.197 9.112 -6.377 1.00 53.19 201 ALA A C 1
ATOM 1613 O O . ALA A 1 201 ? -14.965 9.346 -5.444 1.00 53.19 201 ALA A O 1
ATOM 1614 N N . MET A 1 202 ? -12.941 8.712 -6.168 1.00 54.56 202 MET A N 1
ATOM 1615 C CA . MET A 1 202 ? -12.346 8.629 -4.834 1.00 54.56 202 MET A CA 1
ATOM 1616 C C . MET A 1 202 ? -12.204 10.024 -4.213 1.00 54.56 202 MET A C 1
ATOM 1618 O O . MET A 1 202 ? -12.654 10.238 -3.088 1.00 54.56 202 MET A O 1
ATOM 1622 N N . GLN A 1 203 ? -11.674 10.987 -4.964 1.00 57.09 203 GLN A N 1
ATOM 1623 C CA . GLN A 1 203 ? -11.518 12.382 -4.566 1.00 57.09 203 GLN A CA 1
ATOM 1624 C C . GLN A 1 203 ? -12.880 13.064 -4.405 1.00 57.09 203 GLN A C 1
ATOM 1626 O O . GLN A 1 203 ? -13.091 13.747 -3.415 1.00 57.09 203 GLN A O 1
ATOM 1631 N N . GLN A 1 204 ? -13.858 12.789 -5.270 1.00 56.81 204 GLN A N 1
ATOM 1632 C CA . GLN A 1 204 ? -15.249 13.227 -5.118 1.00 56.81 204 GLN A CA 1
ATOM 1633 C C . GLN A 1 204 ? -15.914 12.576 -3.905 1.00 56.81 204 GLN A C 1
ATOM 1635 O O . GLN A 1 204 ? -16.678 13.233 -3.210 1.00 56.81 204 GLN A O 1
ATOM 1640 N N . LYS A 1 205 ? -15.650 11.301 -3.598 1.00 64.19 205 LYS A N 1
ATOM 1641 C CA . LYS A 1 205 ? -16.162 10.636 -2.387 1.00 64.19 205 LYS A CA 1
ATOM 1642 C C . LYS A 1 205 ? -15.525 11.231 -1.134 1.00 64.19 205 LYS A C 1
ATOM 1644 O O . LYS A 1 205 ? -16.228 11.437 -0.147 1.00 64.19 205 LYS A O 1
ATOM 1649 N N . GLN A 1 206 ? -14.231 11.542 -1.168 1.00 61.09 206 GLN A N 1
ATOM 1650 C CA . GLN A 1 206 ? -13.526 12.249 -0.098 1.00 61.09 206 GLN A CA 1
ATOM 1651 C C . GLN A 1 206 ? -14.052 13.684 0.064 1.00 61.09 206 GLN A C 1
ATOM 1653 O O . GLN A 1 206 ? -14.392 14.068 1.180 1.00 61.09 206 GLN A O 1
ATOM 1658 N N . GLN A 1 207 ? -14.245 14.430 -1.027 1.00 58.31 207 GLN A N 1
ATOM 1659 C CA . GLN A 1 207 ? -14.848 15.768 -1.046 1.00 58.31 207 GLN A CA 1
ATOM 1660 C C . GLN A 1 207 ? -16.293 15.741 -0.535 1.00 58.31 207 GLN A C 1
ATOM 1662 O O . GLN A 1 207 ? -16.636 16.516 0.347 1.00 58.31 207 GLN A O 1
ATOM 1667 N N . LYS A 1 208 ? -17.132 14.799 -0.985 1.00 69.25 208 LYS A N 1
ATOM 1668 C CA . LYS A 1 208 ? -18.505 14.601 -0.482 1.00 69.25 208 LYS A CA 1
ATOM 1669 C C . LYS A 1 208 ? -18.519 14.266 1.010 1.00 69.25 208 LYS A C 1
ATOM 1671 O O . LYS A 1 208 ? -19.371 14.758 1.745 1.00 69.25 208 LYS A O 1
ATOM 1676 N N . ARG A 1 209 ? -17.574 13.448 1.487 1.00 68.62 209 ARG A N 1
ATOM 1677 C CA . ARG A 1 209 ? -17.402 13.146 2.920 1.00 68.62 209 ARG A CA 1
ATOM 1678 C C . ARG A 1 209 ? -16.943 14.373 3.715 1.00 68.62 209 ARG A C 1
ATOM 1680 O O . ARG A 1 209 ? -17.414 14.553 4.836 1.00 68.62 209 ARG A O 1
ATOM 1687 N N . ALA A 1 210 ? -16.064 15.202 3.152 1.00 64.00 210 ALA A N 1
ATOM 1688 C CA . ALA A 1 210 ? -15.607 16.454 3.752 1.00 64.00 210 ALA A CA 1
ATOM 1689 C C . ALA A 1 210 ? -16.741 17.492 3.824 1.00 64.00 210 ALA A C 1
ATOM 1691 O O . ALA A 1 210 ? -17.006 18.019 4.900 1.00 64.00 210 ALA A O 1
ATOM 1692 N N . LEU A 1 211 ? -17.494 17.677 2.735 1.00 66.12 211 LEU A N 1
ATOM 1693 C CA . LEU A 1 211 ? -18.706 18.504 2.673 1.00 66.12 211 LEU A CA 1
ATOM 1694 C C . LEU A 1 211 ? -19.750 18.050 3.703 1.00 66.12 211 LEU A C 1
ATOM 1696 O O . LEU A 1 211 ? -20.278 18.860 4.456 1.00 66.12 211 LEU A O 1
ATOM 1700 N N . LYS A 1 212 ? -19.988 16.737 3.827 1.00 67.44 212 LYS A N 1
ATOM 1701 C CA . LYS A 1 212 ? -20.906 16.182 4.836 1.00 67.44 212 LYS A CA 1
ATOM 1702 C C . LYS A 1 212 ? -20.416 16.381 6.280 1.00 67.44 212 LYS A C 1
ATOM 1704 O O . LYS A 1 212 ? -21.234 16.420 7.194 1.00 67.44 212 LYS A O 1
ATOM 1709 N N . LYS A 1 213 ? -19.101 16.484 6.508 1.00 63.78 213 LYS A N 1
ATOM 1710 C CA . LYS A 1 213 ? -18.531 16.834 7.821 1.00 63.78 213 LYS A CA 1
ATOM 1711 C C . LYS A 1 213 ? -18.641 18.333 8.120 1.00 63.78 213 LYS A C 1
ATOM 1713 O O . LYS A 1 213 ? -18.891 18.659 9.271 1.00 63.78 213 LYS A O 1
ATOM 1718 N N . GLY A 1 214 ? -18.504 19.201 7.114 1.00 53.81 214 GLY A N 1
ATOM 1719 C CA . GLY A 1 214 ? -18.677 20.654 7.250 1.00 53.81 214 GLY A CA 1
ATOM 1720 C C . GLY A 1 214 ? -20.132 21.095 7.451 1.00 53.81 214 GLY A C 1
ATOM 1721 O 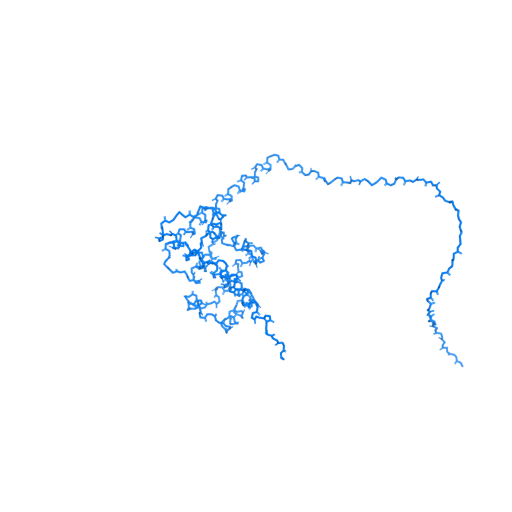O . GLY A 1 214 ? -20.377 22.070 8.145 1.00 53.81 214 GLY A O 1
ATOM 1722 N N . ASN A 1 215 ? -21.103 20.335 6.933 1.00 51.66 215 ASN A N 1
ATOM 1723 C CA . ASN A 1 215 ? -22.539 20.614 7.090 1.00 51.66 215 ASN A CA 1
ATOM 1724 C C . ASN A 1 215 ? -23.161 20.114 8.406 1.00 51.66 215 ASN A C 1
ATOM 1726 O O . ASN A 1 215 ? -24.384 20.138 8.555 1.00 51.66 215 ASN A O 1
ATOM 1730 N N . ARG A 1 216 ? -22.362 19.632 9.366 1.00 53.47 216 ARG A N 1
ATOM 1731 C CA . ARG A 1 216 ? -22.872 19.353 10.712 1.00 53.47 216 ARG A CA 1
ATOM 1732 C C . ARG A 1 216 ? -22.927 20.687 11.460 1.00 53.47 216 ARG A C 1
ATOM 1734 O O . ARG A 1 216 ? -21.935 21.097 12.053 1.00 53.47 216 ARG A O 1
ATOM 1741 N N . LEU A 1 217 ? -24.062 21.379 11.338 1.00 44.62 217 LEU A N 1
ATOM 1742 C CA . LEU A 1 217 ? -24.351 22.589 12.107 1.00 44.62 217 LEU A CA 1
ATOM 1743 C C . LEU A 1 217 ? -24.120 22.300 13.599 1.00 44.62 217 LEU A C 1
ATOM 1745 O O . LEU A 1 217 ? -24.492 21.211 14.052 1.00 44.62 217 LEU A O 1
ATOM 1749 N N . PRO A 1 218 ? -23.500 23.226 14.349 1.00 44.66 218 PRO A N 1
ATOM 1750 C CA . PRO A 1 218 ? -23.457 23.111 15.795 1.00 44.66 218 PRO A CA 1
ATOM 1751 C C . PRO A 1 218 ? -24.903 23.175 16.301 1.00 44.66 218 PRO A C 1
ATOM 1753 O O . PRO A 1 218 ? -25.594 24.166 16.064 1.00 44.66 218 PRO A O 1
ATOM 1756 N N . PHE A 1 219 ? -25.358 22.089 16.921 1.00 47.12 219 PHE A N 1
ATOM 1757 C CA . PHE A 1 219 ? -26.488 22.109 17.843 1.00 47.12 219 PHE A CA 1
ATOM 1758 C C . PHE A 1 219 ? -25.920 22.169 19.255 1.00 47.12 219 PHE A C 1
ATOM 1760 O O . PHE A 1 219 ? -24.939 21.425 19.503 1.00 47.12 219 PHE A O 1
#

Radius of gyration: 30.67 Å; chains: 1; bounding box: 61×86×86 Å